Protein AF-0000000085889074 (afdb_homodimer)

Organism: NCBI:txid630221

pLDDT: mean 88.29, std 19.09, range [23.97, 98.94]

Foldseek 3Di:
DPPPPPPPPPPCVVPPVVPVPPPWQAQQCLLVDPVLLVLLCQQLVLLVVPQPCPPDDLADDDDLVRLADQCLLLLLLLLLVVCCVQQLDDDPVSCVSGVSSVVNSVSSVSRSVSCCVVNPDVVSCPDPRNVSSVVSLVVVCVVPVVSSSSRVSNCVSVSSVSNSSRRHTGD/DPPVPPPPPPPCPVPPVVPVPPPWQAQQVLLVDPVLLVLLCQQLVLLVVPQPCPPDDLADDDDLVRLADQCLLLLLLLLLVVCCVQQLDDDPVVCVSGVSSVVNSVSSVSRSVSCCVVNPDVVSCPDPRNVSSVVSLVVVCVVPVVNSSSRVSNCVSVSSVSNSSRRHTGD

Radius of gyration: 28.4 Å; Cα contacts (8 Å, |Δi|>4): 372; chains: 2; bounding box: 85×116×61 Å

InterPro domains:
  IPR009079 Four-helical cytokine-like, core [G3DSA:1.20.1250.10] (25-170)
  IPR009079 Four-helical cytokine-like, core [SSF47266] (26-168)
  IPR020453 Interleukin-22 [PF14565] (38-167)
  IPR020453 Interleukin-22 [PTHR48488] (3-169)

Solvent-accessible surface area (backbone atoms only — not comparable to full-atom values): 19326 Å² total; per-residue (Å²): 127,90,73,79,74,77,75,73,76,74,72,72,70,66,69,72,65,70,63,70,69,74,68,53,43,72,47,47,65,58,61,62,29,28,65,52,51,52,35,36,47,61,32,17,51,59,31,46,74,72,46,86,63,82,83,65,70,56,64,69,89,74,51,73,73,55,32,66,37,87,62,34,26,41,34,47,47,44,44,46,52,49,39,50,67,74,64,59,42,92,42,73,72,58,47,68,74,28,79,37,43,67,61,42,41,51,44,52,48,51,40,50,59,68,42,44,87,78,49,66,58,67,67,38,61,66,29,67,60,36,44,48,24,52,49,43,48,51,57,45,31,72,76,38,45,69,62,37,47,37,47,50,51,28,44,44,53,57,54,49,51,51,41,52,65,22,39,58,65,41,121,139,84,79,71,76,76,75,73,74,71,70,71,70,66,69,70,64,70,63,71,69,73,67,52,44,72,46,47,65,58,60,62,29,29,64,52,52,50,35,35,48,62,33,18,50,59,31,45,72,72,45,86,64,84,84,66,70,55,64,68,89,72,50,74,73,55,33,65,37,86,62,36,25,42,35,46,47,44,44,46,51,50,38,52,67,73,62,58,41,92,42,73,71,58,46,67,74,29,79,36,43,66,62,42,42,52,44,53,47,51,40,50,60,68,42,43,88,76,49,66,56,68,67,38,62,67,29,68,61,37,44,48,24,53,50,43,49,53,57,46,33,72,75,39,47,70,63,38,46,38,47,50,51,29,43,45,54,56,53,49,50,50,38,53,66,21,39,59,67,42,119

Sequence (342 aa):
MKFLTLLALMCCCFLLRGQAMHLTRPRPKPLDSSVTWNDLFMMTKHAQMEDTDHETRLLPVISEVMLKQENSCCINAMILNYYLKHILHADDHVDKKYPHIHFVRSDLQRIAHILKPHCESSDYADDMHVKEFETNYKTASEHDYEKTRNKAVGETIILFHYLFESCNARMMKFLTLLALMCCCFLLRGQAMHLTRPRPKPLDSSVTWNDLFMMTKHAQMEDTDHETRLLPVISEVMLKQENSCCINAMILNYYLKHILHADDHVDKKYPHIHFVRSDLQRIAHILKPHCESSDYADDMHVKEFETNYKTASEHDYEKTRNKAVGETIILFHYLFESCNARM

Secondary structure (DSSP, 8-state):
------------------------BPPPGGGG-HHHHHHHHHHHHHHHHH-S--S--SSPP--HHHHTSTTHHHHHHHHHHHHHHHTSS--HHHHHH-TTHHHHHHHHHHHHHHHGGGS--HHHHTSHHHHHHHHHHHHHHHH-HHHHHHHHHHTHHHHHHHHHHH---B-/------------------------BPPPGGGG-HHHHHHHHHHHHHHHHH-S--S--SSPP--HHHHTSTTHHHHHHHHHHHHHHHTSS--HHHHHH-TTHHHHHHHHHHHHHHHGGGS--HHHHTSHHHHHHHHHHHHHHHH-HHHHHHHHHHTHHHHHHHHHHH---B-

Nearest PDB structures (foldseek):
  4o6k-assembly2_B  TM=9.593E-01  e=4.664E-11  Danio rerio
  4o6k-assembly4_D  TM=9.416E-01  e=1.559E-10  Danio rerio
  1m4r-assembly1_A  TM=7.664E-01  e=2.271E-04  Homo sapiens
  6weo-assembly6_D  TM=8.016E-01  e=5.159E-04  Mus musculus
  1b5l-assembly1_A  TM=6.209E-01  e=1.863E-01  Komagataella pastoris

Structure (mmCIF, N/CA/C/O backbone):
data_AF-0000000085889074-model_v1
#
loop_
_entity.id
_entity.type
_entity.pdbx_description
1 polymer 'Interleukin 22'
#
loop_
_atom_site.group_PDB
_atom_site.id
_atom_site.type_symbol
_atom_site.label_atom_id
_atom_site.label_alt_id
_atom_site.label_comp_id
_atom_site.label_asym_id
_atom_site.label_entity_id
_atom_site.label_seq_id
_atom_site.pdbx_PDB_ins_code
_atom_site.Cartn_x
_atom_site.Cartn_y
_atom_site.Cartn_z
_atom_site.occupancy
_atom_site.B_iso_or_equiv
_atom_site.auth_seq_id
_atom_site.auth_comp_id
_atom_site.auth_asym_id
_atom_site.auth_atom_id
_atom_site.pdbx_PDB_model_num
ATOM 1 N N . MET A 1 1 ? 64.25 -46.875 -36.281 1 24.73 1 MET A N 1
ATOM 2 C CA . MET A 1 1 ? 64.188 -45.656 -35.469 1 24.73 1 MET A CA 1
ATOM 3 C C . MET A 1 1 ? 62.781 -45.031 -35.5 1 24.73 1 MET A C 1
ATOM 5 O O . MET A 1 1 ? 62.594 -43.938 -35 1 24.73 1 MET A O 1
ATOM 9 N N . LYS A 1 2 ? 61.969 -45.375 -36.594 1 35.19 2 LYS A N 1
ATOM 10 C CA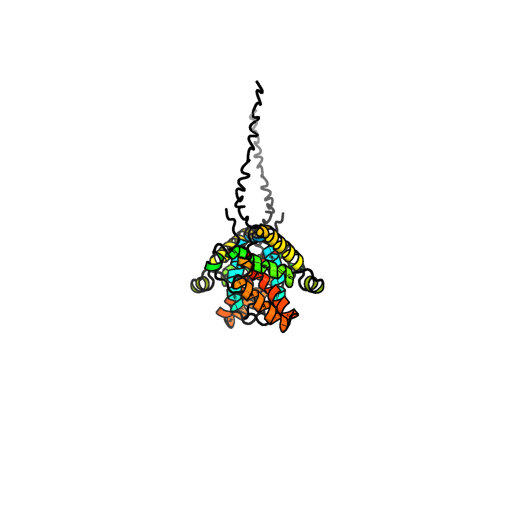 . LYS A 1 2 ? 60.75 -44.562 -36.688 1 35.19 2 LYS A CA 1
ATOM 11 C C . LYS A 1 2 ? 59.875 -44.75 -35.469 1 35.19 2 LYS A C 1
ATOM 13 O O . LYS A 1 2 ? 59.469 -45.875 -35.156 1 35.19 2 LYS A O 1
ATOM 18 N N . PHE A 1 3 ? 60.156 -43.906 -34.438 1 33.84 3 PHE A N 1
ATOM 19 C CA . PHE A 1 3 ? 59.5 -43.5 -33.188 1 33.84 3 PHE A CA 1
ATOM 20 C C . PHE A 1 3 ? 58.062 -43.094 -33.406 1 33.84 3 PHE A C 1
ATOM 22 O O . PHE A 1 3 ? 57.781 -42.031 -33.969 1 33.84 3 PHE A O 1
ATOM 29 N N . LEU A 1 4 ? 57.25 -43.906 -33.938 1 43.81 4 LEU A N 1
ATOM 30 C CA . LEU A 1 4 ? 55.812 -43.688 -34 1 43.81 4 LEU A CA 1
ATOM 31 C C . LEU A 1 4 ? 55.281 -43.219 -32.625 1 43.81 4 LEU A C 1
ATOM 33 O O . LEU A 1 4 ? 55.375 -43.938 -31.641 1 43.81 4 LEU A O 1
ATOM 37 N N . THR A 1 5 ? 55.531 -41.875 -32.344 1 43.25 5 THR A N 1
ATOM 38 C CA . THR A 1 5 ? 54.969 -41.062 -31.25 1 43.25 5 THR A CA 1
ATOM 39 C C . THR A 1 5 ? 53.469 -41.25 -31.156 1 43.25 5 THR A C 1
ATOM 41 O O . THR A 1 5 ? 52.75 -41.031 -32.125 1 43.25 5 THR A O 1
ATOM 44 N N . LEU A 1 6 ? 52.969 -42.25 -30.469 1 43.34 6 LEU A N 1
ATOM 45 C CA . LEU A 1 6 ? 51.625 -42.406 -29.922 1 43.34 6 LEU A CA 1
ATOM 46 C C . LEU A 1 6 ? 51.125 -41.094 -29.328 1 43.34 6 LEU A C 1
ATOM 48 O O . LEU A 1 6 ? 51.625 -40.625 -28.312 1 43.34 6 LEU A O 1
ATOM 52 N N . LEU A 1 7 ? 50.938 -40.031 -30.156 1 42.16 7 LEU A N 1
ATOM 53 C CA . LEU A 1 7 ? 50.219 -38.844 -29.656 1 42.16 7 LEU A CA 1
ATOM 54 C C . LEU A 1 7 ? 48.906 -39.25 -29.016 1 42.16 7 LEU A C 1
ATOM 56 O O . LEU A 1 7 ? 48 -39.75 -29.688 1 42.16 7 LEU A O 1
ATOM 60 N N . ALA A 1 8 ? 48.938 -39.812 -27.781 1 45.12 8 ALA A N 1
ATOM 61 C CA . ALA A 1 8 ? 47.75 -39.938 -26.922 1 45.12 8 ALA A CA 1
ATOM 62 C C . ALA A 1 8 ? 46.938 -38.656 -26.938 1 45.12 8 ALA A C 1
ATOM 64 O O . ALA A 1 8 ? 47.438 -37.594 -26.609 1 45.12 8 ALA A O 1
ATOM 65 N N . LEU A 1 9 ? 46 -38.531 -27.891 1 45.47 9 LEU A N 1
ATOM 66 C CA . LEU A 1 9 ? 44.906 -37.594 -27.812 1 45.47 9 LEU A CA 1
ATOM 67 C C . LEU A 1 9 ? 44.375 -37.5 -26.391 1 45.47 9 LEU A C 1
ATOM 69 O O . LEU A 1 9 ? 43.812 -38.469 -25.875 1 45.47 9 LEU A O 1
ATOM 73 N N . MET A 1 10 ? 45.125 -36.875 -25.438 1 41.44 10 MET A N 1
ATOM 74 C CA . MET A 1 10 ? 44.531 -36.438 -24.188 1 41.44 10 MET A CA 1
ATOM 75 C C . MET A 1 10 ? 43.188 -35.75 -24.438 1 41.44 10 MET A C 1
ATOM 77 O O . MET A 1 10 ? 43.125 -34.656 -24.953 1 41.44 10 MET A O 1
ATOM 81 N N . CYS A 1 11 ? 42.219 -36.5 -24.938 1 41.03 11 CYS A N 1
ATOM 82 C CA . CYS A 1 11 ? 40.844 -36 -24.812 1 41.03 11 CYS A CA 1
ATOM 83 C C . CYS A 1 11 ? 40.656 -35.312 -23.469 1 41.03 11 CYS A C 1
ATOM 85 O O . CYS A 1 11 ? 40.75 -35.938 -22.422 1 41.03 11 CYS A O 1
ATOM 87 N N . CYS A 1 12 ? 41.25 -34.156 -23.297 1 40.5 12 CYS A N 1
ATOM 88 C CA . CYS A 1 12 ? 40.781 -33.219 -22.281 1 40.5 12 CYS A CA 1
ATOM 89 C C . CYS A 1 12 ? 39.281 -33.312 -22.125 1 40.5 12 CYS A C 1
ATOM 91 O O . CYS A 1 12 ? 38.531 -32.906 -23.016 1 40.5 12 CYS A O 1
ATOM 93 N N . CYS A 1 13 ? 38.719 -34.531 -21.875 1 41.69 13 CYS A N 1
ATOM 94 C CA . CYS A 1 13 ? 37.406 -34.469 -21.219 1 41.69 13 CYS A CA 1
ATOM 95 C C . CYS A 1 13 ? 37.312 -33.25 -20.312 1 41.69 13 CYS A C 1
ATOM 97 O O . CYS A 1 13 ? 37.906 -33.219 -19.219 1 41.69 13 CYS A O 1
ATOM 99 N N . PHE A 1 14 ? 37.719 -32.094 -20.812 1 41.31 14 PHE A N 1
ATOM 100 C CA . PHE A 1 14 ? 37.125 -30.984 -20.078 1 41.31 14 PHE A CA 1
ATOM 101 C C . PHE A 1 14 ? 35.75 -31.375 -19.516 1 41.31 14 PHE A C 1
ATOM 103 O O . PHE A 1 14 ? 34.812 -31.625 -20.25 1 41.31 14 PHE A O 1
ATOM 110 N N . LEU A 1 15 ? 35.719 -32.312 -18.531 1 39.19 15 LEU A N 1
ATOM 111 C CA . LEU A 1 15 ? 34.562 -32.312 -17.641 1 39.19 15 LEU A CA 1
ATOM 112 C C . LEU A 1 15 ? 33.906 -30.938 -17.578 1 39.19 15 LEU A C 1
ATOM 114 O O . LEU A 1 15 ? 34.531 -29.969 -17.141 1 39.19 15 LEU A O 1
ATOM 118 N N . LEU A 1 16 ? 33.344 -30.469 -18.641 1 39.53 16 LEU A N 1
ATOM 119 C CA . LEU A 1 16 ? 32.281 -29.516 -18.375 1 39.53 16 LEU A CA 1
ATOM 120 C C . LEU A 1 16 ? 31.516 -29.891 -17.094 1 39.53 16 LEU A C 1
ATOM 122 O O . LEU A 1 16 ? 30.688 -30.797 -17.109 1 39.53 16 LEU A O 1
ATOM 126 N N . ARG A 1 17 ? 32.344 -30.203 -16.047 1 38.09 17 ARG A N 1
ATOM 127 C CA . ARG A 1 17 ? 31.547 -30.125 -14.828 1 38.09 17 ARG A CA 1
ATOM 128 C C . ARG A 1 17 ? 30.438 -29.094 -14.984 1 38.09 17 ARG A C 1
ATOM 130 O O . ARG A 1 17 ? 30.688 -27.922 -15.234 1 38.09 17 ARG A O 1
ATOM 137 N N . GLY A 1 18 ? 29.375 -29.391 -15.641 1 40.22 18 GLY A N 1
ATOM 138 C CA . GLY A 1 18 ? 28.141 -28.656 -15.406 1 40.22 18 GLY A CA 1
ATOM 139 C C . GLY A 1 18 ? 28.047 -28.109 -14 1 40.22 18 GLY A C 1
ATOM 140 O O . GLY A 1 18 ? 27.641 -28.812 -13.078 1 40.22 18 GLY A O 1
ATOM 141 N N . GLN A 1 19 ? 29.109 -27.594 -13.469 1 41.84 19 GLN A N 1
ATOM 142 C CA . GLN A 1 19 ? 28.781 -26.891 -12.242 1 41.84 19 GLN A CA 1
ATOM 143 C C . GLN A 1 19 ? 27.359 -26.328 -12.305 1 41.84 19 GLN A C 1
ATOM 145 O O . GLN A 1 19 ? 27.016 -25.578 -13.219 1 41.84 19 GLN A O 1
ATOM 150 N N . ALA A 1 20 ? 26.406 -27.094 -12.062 1 45.09 20 ALA A N 1
ATOM 151 C CA . ALA A 1 20 ? 25.125 -26.469 -11.789 1 45.09 20 ALA A CA 1
ATOM 152 C C . ALA A 1 20 ? 25.297 -25.047 -11.281 1 45.09 20 ALA A C 1
ATOM 154 O O . ALA A 1 20 ? 25.859 -24.828 -10.195 1 45.09 20 ALA A O 1
ATOM 155 N N . MET A 1 21 ? 25.875 -24.109 -11.93 1 44.59 21 MET A N 1
ATOM 156 C CA . MET A 1 21 ? 25.828 -22.703 -11.523 1 44.59 21 MET A CA 1
ATOM 157 C C . MET A 1 21 ? 24.656 -22.438 -10.586 1 44.59 21 MET A C 1
ATOM 159 O O . MET A 1 21 ? 23.5 -22.438 -11.016 1 44.59 21 MET A O 1
ATOM 163 N N . HIS A 1 22 ? 24.625 -23.125 -9.523 1 52.44 22 HIS A N 1
ATOM 164 C CA . HIS A 1 22 ? 23.656 -22.75 -8.508 1 52.44 22 HIS A CA 1
ATOM 165 C C . HIS A 1 22 ? 23.344 -21.266 -8.57 1 52.44 22 HIS A C 1
ATOM 167 O O . HIS A 1 22 ? 24.156 -20.422 -8.164 1 52.44 22 HIS A O 1
ATOM 173 N N . LEU A 1 23 ? 22.75 -20.719 -9.641 1 62.53 23 LEU A N 1
ATOM 174 C CA . LEU A 1 23 ? 22.5 -19.312 -9.875 1 62.53 23 LEU A CA 1
ATOM 175 C C . LEU A 1 23 ? 21.812 -18.672 -8.664 1 62.53 23 LEU A C 1
ATOM 177 O O . LEU A 1 23 ? 20.844 -19.219 -8.133 1 62.53 23 LEU A O 1
ATOM 181 N N . THR A 1 24 ? 22.5 -17.891 -7.875 1 86.12 24 THR A N 1
ATOM 182 C CA . THR A 1 24 ? 21.938 -17.031 -6.84 1 86.12 24 THR A CA 1
ATOM 183 C C . THR A 1 24 ? 20.656 -16.375 -7.328 1 86.12 24 THR A C 1
ATOM 185 O O . THR A 1 24 ? 20.578 -15.914 -8.469 1 86.12 24 THR A O 1
ATOM 188 N N . ARG A 1 25 ? 19.609 -16.672 -6.699 1 91.81 25 ARG A N 1
ATOM 189 C CA . ARG A 1 25 ? 18.375 -15.969 -7.035 1 91.81 25 ARG A CA 1
ATOM 190 C C . ARG A 1 25 ? 18.438 -14.516 -6.59 1 91.81 25 ARG A C 1
ATOM 192 O O . ARG A 1 25 ? 18.5 -14.227 -5.395 1 91.81 25 ARG A O 1
ATOM 199 N N . PRO A 1 26 ? 18.484 -13.664 -7.504 1 95.44 26 PRO A N 1
ATOM 200 C CA . PRO A 1 26 ? 18.469 -12.25 -7.117 1 95.44 26 PRO A CA 1
ATOM 201 C C . PRO A 1 26 ? 17.109 -11.781 -6.613 1 95.44 26 PRO A C 1
ATOM 203 O O . PRO A 1 26 ? 16.094 -12.391 -6.93 1 95.44 26 PRO A O 1
ATOM 206 N N . ARG A 1 27 ? 17.078 -10.758 -5.773 1 97.38 27 ARG A N 1
ATOM 207 C CA . ARG A 1 27 ? 15.836 -10.078 -5.426 1 97.38 27 ARG A CA 1
ATOM 208 C C . ARG A 1 27 ? 15.359 -9.188 -6.566 1 97.38 27 ARG A C 1
ATOM 210 O O . ARG A 1 27 ? 16.094 -8.297 -7.004 1 97.38 27 ARG A O 1
ATOM 217 N N . PRO A 1 28 ? 14.172 -9.438 -7.066 1 98.44 28 PRO A N 1
ATOM 218 C CA . PRO A 1 28 ? 13.711 -8.586 -8.164 1 98.44 28 PRO A CA 1
ATOM 219 C C . PRO A 1 28 ? 13.594 -7.113 -7.758 1 98.44 28 PRO A C 1
ATOM 221 O O . PRO A 1 28 ? 12.93 -6.793 -6.77 1 98.44 28 PRO A O 1
ATOM 224 N N . LYS A 1 29 ? 14.086 -6.199 -8.516 1 98.06 29 LYS A N 1
ATOM 225 C CA . LYS A 1 29 ? 14.25 -4.789 -8.18 1 98.06 29 LYS A CA 1
ATOM 226 C C . LYS A 1 29 ? 12.898 -4.121 -7.945 1 98.06 29 LYS A C 1
ATOM 228 O O . LYS A 1 29 ? 12.766 -3.271 -7.062 1 98.06 29 LYS A O 1
ATOM 233 N N . PRO A 1 30 ? 11.836 -4.477 -8.742 1 98.75 30 PRO A N 1
ATOM 234 C CA . PRO A 1 30 ? 10.562 -3.789 -8.523 1 98.75 30 PRO A CA 1
ATOM 235 C C . PRO A 1 30 ? 10.031 -3.986 -7.102 1 98.75 30 PRO A C 1
ATOM 237 O O . PRO A 1 30 ? 9.219 -3.184 -6.629 1 98.75 30 PRO A O 1
ATOM 240 N N . LEU A 1 31 ? 10.445 -5.023 -6.43 1 98.88 31 LEU A N 1
ATOM 241 C CA . LEU A 1 31 ? 10 -5.262 -5.062 1 98.88 31 LEU A CA 1
ATOM 242 C C . LEU A 1 31 ? 10.477 -4.148 -4.133 1 98.88 31 LEU A C 1
ATOM 244 O O . LEU A 1 31 ? 9.836 -3.867 -3.119 1 98.88 31 LEU A O 1
ATOM 248 N N . ASP A 1 32 ? 11.547 -3.543 -4.531 1 98.44 32 ASP A N 1
ATOM 249 C CA . ASP A 1 32 ? 12.133 -2.508 -3.688 1 98.44 32 ASP A CA 1
ATOM 250 C C . ASP A 1 32 ? 11.828 -1.114 -4.234 1 98.44 32 ASP A C 1
ATOM 252 O O . ASP A 1 32 ? 12.531 -0.152 -3.918 1 98.44 32 ASP A O 1
ATOM 256 N N . SER A 1 33 ? 10.812 -0.992 -5.051 1 98.62 33 SER A N 1
ATOM 257 C CA . SER A 1 33 ? 10.406 0.274 -5.656 1 98.62 33 SER A CA 1
ATOM 258 C C . SER A 1 33 ? 9.211 0.878 -4.934 1 98.62 33 SER A C 1
ATOM 260 O O . SER A 1 33 ? 8.117 0.301 -4.938 1 98.62 33 SER A O 1
ATOM 262 N N . SER A 1 34 ? 9.359 2.141 -4.387 1 98.44 34 SER A N 1
ATOM 263 C CA . SER A 1 34 ? 8.242 2.857 -3.779 1 98.44 34 SER A CA 1
ATOM 264 C C . SER A 1 34 ? 7.215 3.264 -4.828 1 98.44 34 SER A C 1
ATOM 266 O O . SER A 1 34 ? 6.02 3.326 -4.535 1 98.44 34 SER A O 1
ATOM 268 N N . VAL A 1 35 ? 7.68 3.479 -6.031 1 98.56 35 VAL A N 1
ATOM 269 C CA . VAL A 1 35 ? 6.789 3.836 -7.129 1 98.56 35 VAL A CA 1
ATOM 270 C C . VAL A 1 35 ? 5.859 2.666 -7.445 1 98.56 35 VAL A C 1
ATOM 272 O O . VAL A 1 35 ? 4.66 2.859 -7.652 1 98.56 35 VAL A O 1
ATOM 275 N N . THR A 1 36 ? 6.398 1.436 -7.438 1 98.81 36 THR A N 1
ATOM 276 C CA . THR A 1 36 ? 5.57 0.257 -7.668 1 98.81 36 THR A CA 1
ATOM 277 C C . THR A 1 36 ? 4.492 0.133 -6.598 1 98.81 36 THR A C 1
ATOM 279 O O . THR A 1 36 ? 3.33 -0.127 -6.906 1 98.81 36 THR A O 1
ATOM 282 N N . TRP A 1 37 ? 4.879 0.355 -5.367 1 98.81 37 TRP A N 1
ATOM 283 C CA . TRP A 1 37 ? 3.918 0.32 -4.27 1 98.81 37 TRP A CA 1
ATOM 284 C C . TRP A 1 37 ? 2.836 1.377 -4.457 1 98.81 37 TRP A C 1
ATOM 286 O O . TRP A 1 37 ? 1.65 1.104 -4.254 1 98.81 37 TRP A O 1
ATOM 296 N N . ASN A 1 38 ? 3.24 2.58 -4.828 1 98.44 38 ASN A N 1
ATOM 297 C CA . ASN A 1 38 ? 2.268 3.648 -5.031 1 98.44 38 ASN A CA 1
ATOM 298 C C . ASN A 1 38 ? 1.309 3.324 -6.176 1 98.44 38 ASN A C 1
ATOM 300 O O . ASN A 1 38 ? 0.105 3.562 -6.066 1 98.44 38 ASN A O 1
ATOM 304 N N . ASP A 1 39 ? 1.83 2.789 -7.258 1 98.56 39 ASP A N 1
ATOM 305 C CA . ASP A 1 39 ? 0.989 2.398 -8.383 1 98.56 39 ASP A CA 1
ATOM 306 C C . ASP A 1 39 ? 0.024 1.284 -7.988 1 98.56 39 ASP A C 1
ATOM 308 O O . ASP A 1 39 ? -1.136 1.282 -8.406 1 98.56 39 ASP A O 1
ATOM 312 N N . LEU A 1 40 ? 0.531 0.315 -7.223 1 98.75 40 LEU A N 1
ATOM 313 C CA . LEU A 1 40 ? -0.32 -0.752 -6.707 1 98.75 40 LEU A CA 1
ATOM 314 C C . LEU A 1 40 ? -1.449 -0.182 -5.855 1 98.75 40 LEU A C 1
ATOM 316 O O . LEU A 1 40 ? -2.611 -0.56 -6.023 1 98.75 40 LEU A O 1
ATOM 320 N N . PHE A 1 41 ? -1.112 0.757 -4.984 1 98.44 41 PHE A N 1
ATOM 321 C CA . PHE A 1 41 ? -2.115 1.359 -4.113 1 98.44 41 PHE A CA 1
ATOM 322 C C . PHE A 1 41 ? -3.201 2.047 -4.934 1 98.44 41 PHE A C 1
ATOM 324 O O . PHE A 1 41 ? -4.391 1.825 -4.703 1 98.44 41 PHE A O 1
ATOM 331 N N . MET A 1 42 ? -2.76 2.889 -5.934 1 97.25 42 MET A N 1
ATOM 332 C CA . MET A 1 42 ? -3.715 3.617 -6.762 1 97.25 42 MET A CA 1
ATOM 333 C C . MET A 1 42 ? -4.617 2.656 -7.527 1 97.25 42 MET A C 1
ATOM 335 O O . MET A 1 42 ? -5.828 2.873 -7.617 1 97.25 42 MET A O 1
ATOM 339 N N . MET A 1 43 ? -4.09 1.6 -7.996 1 97.94 43 MET A N 1
ATOM 340 C CA . MET A 1 43 ? -4.867 0.631 -8.766 1 97.94 43 MET A CA 1
ATOM 341 C C . MET A 1 43 ? -5.809 -0.153 -7.863 1 97.94 43 MET A C 1
ATOM 343 O O . MET A 1 43 ? -7.004 -0.26 -8.148 1 97.94 43 MET A O 1
ATOM 347 N N . THR A 1 44 ? -5.277 -0.656 -6.73 1 97.44 44 THR A N 1
ATOM 348 C CA . THR A 1 44 ? -6.047 -1.603 -5.93 1 97.44 44 THR A CA 1
ATOM 349 C C . THR A 1 44 ? -7.094 -0.875 -5.09 1 97.44 44 THR A C 1
ATOM 351 O O . THR A 1 44 ? -8.164 -1.418 -4.82 1 97.44 44 THR A O 1
ATOM 354 N N . LYS A 1 45 ? -6.773 0.336 -4.719 1 93.25 45 LYS A N 1
ATOM 355 C CA . LYS A 1 45 ? -7.77 1.105 -3.98 1 93.25 45 LYS A CA 1
ATOM 356 C C . LYS A 1 45 ? -9.062 1.239 -4.777 1 93.25 45 LYS A C 1
ATOM 358 O O . LYS A 1 45 ? -10.156 1.053 -4.234 1 93.25 45 LYS A O 1
ATOM 363 N N . HIS A 1 46 ? -8.969 1.555 -6.008 1 90.5 46 HIS A N 1
ATOM 364 C CA . HIS A 1 46 ? -10.125 1.674 -6.895 1 90.5 46 HIS A CA 1
ATOM 365 C C . HIS A 1 46 ? -10.914 0.368 -6.957 1 90.5 46 HIS A C 1
ATOM 367 O O . HIS A 1 46 ? -12.133 0.369 -6.816 1 90.5 46 HIS A O 1
ATOM 373 N N . ALA A 1 47 ? -10.227 -0.704 -7.125 1 94.62 47 ALA A N 1
ATOM 374 C CA . ALA A 1 47 ? -10.867 -2.016 -7.207 1 94.62 47 ALA A CA 1
ATOM 375 C C . ALA A 1 47 ? -11.555 -2.375 -5.895 1 94.62 47 ALA A C 1
ATOM 377 O O . ALA A 1 47 ? -12.664 -2.91 -5.891 1 94.62 47 ALA A O 1
ATOM 378 N N . GLN A 1 48 ? -10.938 -2.094 -4.773 1 92.56 48 GLN A N 1
ATOM 379 C CA . GLN A 1 48 ? -11.445 -2.461 -3.455 1 92.56 48 GLN A CA 1
ATOM 380 C C . GLN A 1 48 ? -12.672 -1.634 -3.084 1 92.56 48 GLN A C 1
ATOM 382 O O . GLN A 1 48 ? -13.539 -2.1 -2.344 1 92.56 48 GLN A O 1
ATOM 387 N N . MET A 1 49 ? -12.742 -0.445 -3.584 1 88 49 MET A N 1
ATOM 388 C CA . MET A 1 49 ? -13.906 0.393 -3.338 1 88 49 MET A CA 1
ATOM 389 C C . MET A 1 49 ? -15.156 -0.212 -3.975 1 88 49 MET A C 1
ATOM 391 O O . MET A 1 49 ? -16.266 -0.038 -3.467 1 88 49 MET A O 1
ATOM 395 N N . GLU A 1 50 ? -14.992 -0.936 -5.012 1 88.69 50 GLU A N 1
ATOM 396 C CA . GLU A 1 50 ? -16.125 -1.527 -5.73 1 88.69 50 GLU A CA 1
ATOM 397 C C . GLU A 1 50 ? -16.438 -2.918 -5.191 1 88.69 50 GLU A C 1
ATOM 399 O O . GLU A 1 50 ? -17.5 -3.471 -5.492 1 88.69 50 GLU A O 1
ATOM 404 N N . ASP A 1 51 ? -15.461 -3.467 -4.449 1 86.19 51 ASP A N 1
ATOM 405 C CA . ASP A 1 51 ? -15.656 -4.797 -3.883 1 86.19 51 ASP A CA 1
ATOM 406 C C . ASP A 1 51 ? -16.547 -4.746 -2.648 1 86.19 51 ASP A C 1
ATOM 408 O O . ASP A 1 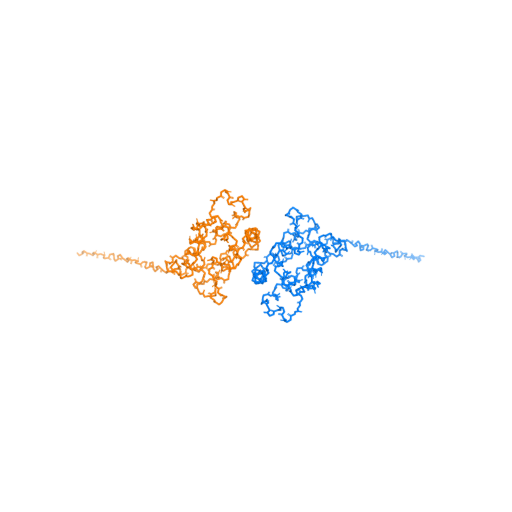51 ? -16.188 -4.137 -1.638 1 86.19 51 ASP A O 1
ATOM 412 N N . THR A 1 52 ? -17.641 -5.359 -2.611 1 77.44 52 THR A N 1
ATOM 413 C CA . THR A 1 52 ? -18.609 -5.301 -1.516 1 77.44 52 THR A CA 1
ATOM 414 C C . THR A 1 52 ? -18.375 -6.449 -0.537 1 77.44 52 THR A C 1
ATOM 416 O O . THR A 1 52 ? -18.984 -6.488 0.537 1 77.44 52 THR A O 1
ATOM 419 N N . ASP A 1 53 ? -17.609 -7.418 -0.86 1 77.56 53 ASP A N 1
ATOM 420 C CA . ASP A 1 53 ? -17.297 -8.555 0.005 1 77.56 53 ASP A CA 1
ATOM 421 C C . ASP A 1 53 ? -15.852 -8.523 0.472 1 77.56 53 ASP A C 1
ATOM 423 O O . ASP A 1 53 ? -14.984 -9.156 -0.132 1 77.56 53 ASP A O 1
ATOM 427 N N . HIS A 1 54 ? -15.484 -7.895 1.563 1 71.5 54 HIS A N 1
ATOM 428 C CA . HIS A 1 54 ? -14.117 -7.738 2.043 1 71.5 54 HIS A CA 1
ATOM 429 C C . HIS A 1 54 ? -13.703 -8.914 2.922 1 71.5 54 HIS A C 1
ATOM 431 O O . HIS A 1 54 ? -12.516 -9.07 3.232 1 71.5 54 HIS A O 1
ATOM 437 N N . GLU A 1 55 ? -14.648 -9.734 3.189 1 71.69 55 GLU A N 1
ATOM 438 C CA . GLU A 1 55 ? -14.375 -10.789 4.156 1 71.69 55 GLU A CA 1
ATOM 439 C C . GLU A 1 55 ? -13.844 -12.047 3.471 1 71.69 55 GLU A C 1
ATOM 441 O O . GLU A 1 55 ? -13.172 -12.867 4.098 1 71.69 55 GLU A O 1
ATOM 446 N N . THR A 1 56 ? -14.18 -12.094 2.289 1 83.31 56 THR A N 1
ATOM 447 C CA . THR A 1 56 ? -13.719 -13.273 1.569 1 83.31 56 THR A CA 1
ATOM 448 C C . THR A 1 56 ? -12.484 -12.945 0.728 1 83.31 56 THR A C 1
ATOM 450 O O . THR A 1 56 ? -12.414 -11.875 0.115 1 83.31 56 THR A O 1
ATOM 453 N N . ARG A 1 57 ? -11.469 -13.852 0.803 1 90.62 57 ARG A N 1
ATOM 454 C CA . ARG A 1 57 ? -10.227 -13.672 0.059 1 90.62 57 ARG A CA 1
ATOM 455 C C . ARG A 1 57 ? -10.055 -14.766 -0.991 1 90.62 57 ARG A C 1
ATOM 457 O O . ARG A 1 57 ? -10.391 -15.93 -0.748 1 90.62 57 ARG A O 1
ATOM 464 N N . LEU A 1 58 ? -9.578 -14.305 -2.191 1 97.62 58 LEU A N 1
ATOM 465 C CA . LEU A 1 58 ? -9.195 -15.266 -3.219 1 97.62 58 LEU A CA 1
ATOM 466 C C . LEU A 1 58 ? -7.816 -15.859 -2.922 1 97.62 58 LEU A C 1
ATOM 468 O O . LEU A 1 58 ? -7.598 -17.047 -3.121 1 97.62 58 LEU A O 1
ATOM 472 N N . LEU A 1 59 ? -6.898 -14.992 -2.516 1 98.06 59 LEU A N 1
ATOM 473 C CA . LEU A 1 59 ? -5.559 -15.43 -2.145 1 98.06 59 LEU A CA 1
ATOM 474 C C . LEU A 1 59 ? -5.582 -16.188 -0.821 1 98.06 59 LEU A C 1
ATOM 476 O O . LEU A 1 59 ? -6.324 -15.82 0.094 1 98.06 59 LEU A O 1
ATOM 480 N N . PRO A 1 60 ? -4.805 -17.234 -0.751 1 96.81 60 PRO A N 1
ATOM 481 C CA . PRO A 1 60 ? -4.676 -17.875 0.564 1 96.81 60 PRO A CA 1
ATOM 482 C C . PRO A 1 60 ? -4.043 -16.938 1.604 1 96.81 60 PRO A C 1
ATOM 484 O O . PRO A 1 60 ? -3.254 -16.062 1.253 1 96.81 60 PRO A O 1
ATOM 487 N N . VAL A 1 61 ? -4.469 -17.156 2.809 1 94.25 61 VAL A N 1
ATOM 488 C CA . VAL A 1 61 ? -3.826 -16.422 3.895 1 94.25 61 VAL A CA 1
ATOM 489 C C . VAL A 1 61 ? -2.504 -17.094 4.262 1 94.25 61 VAL A C 1
ATOM 491 O O . VAL A 1 61 ? -2.482 -18.25 4.672 1 94.25 61 VAL A O 1
ATOM 494 N N . ILE A 1 62 ? -1.479 -16.406 4.078 1 95.38 62 ILE A N 1
ATOM 495 C CA . ILE A 1 62 ? -0.153 -16.922 4.387 1 95.38 62 ILE A CA 1
ATOM 496 C C . ILE A 1 62 ? 0.462 -16.125 5.535 1 95.38 62 ILE A C 1
ATOM 498 O O . ILE A 1 62 ? 0.569 -14.898 5.461 1 95.38 62 ILE A O 1
ATOM 502 N N . SER A 1 63 ? 0.875 -16.812 6.566 1 94.62 63 SER A N 1
ATOM 503 C CA . SER A 1 63 ? 1.42 -16.141 7.746 1 94.62 63 SER A CA 1
ATOM 504 C C . SER A 1 63 ? 2.811 -15.586 7.469 1 94.62 63 SER A C 1
ATOM 506 O O . SER A 1 63 ? 3.475 -15.992 6.516 1 94.62 63 SER A O 1
ATOM 508 N N . GLU A 1 64 ? 3.234 -14.688 8.352 1 93.94 64 GLU A N 1
ATOM 509 C CA . GLU A 1 64 ? 4.57 -14.117 8.234 1 93.94 64 GLU A CA 1
ATOM 510 C C . GLU A 1 64 ? 5.648 -15.188 8.367 1 93.94 64 GLU A C 1
ATOM 512 O O . GLU A 1 64 ? 6.664 -15.148 7.672 1 93.94 64 GLU A O 1
ATOM 517 N N . VAL A 1 65 ? 5.422 -16.109 9.258 1 95.38 65 VAL A N 1
ATOM 518 C CA . VAL A 1 65 ? 6.363 -17.203 9.477 1 95.38 65 VAL A CA 1
ATOM 519 C C . VAL A 1 65 ? 6.488 -18.031 8.203 1 95.38 65 VAL A C 1
ATOM 521 O O . VAL A 1 65 ? 7.598 -18.359 7.77 1 95.38 65 VAL A O 1
ATOM 524 N N . MET A 1 66 ? 5.355 -18.297 7.609 1 95.44 66 MET A N 1
ATOM 525 C CA . MET A 1 66 ? 5.355 -19.109 6.391 1 95.44 66 MET A CA 1
ATOM 526 C C . MET A 1 66 ? 6.008 -18.359 5.238 1 95.44 66 MET A C 1
ATOM 528 O O . MET A 1 66 ? 6.707 -18.953 4.418 1 95.44 66 MET A O 1
ATOM 532 N N . LEU A 1 67 ? 5.82 -17.062 5.168 1 97.12 67 LEU A 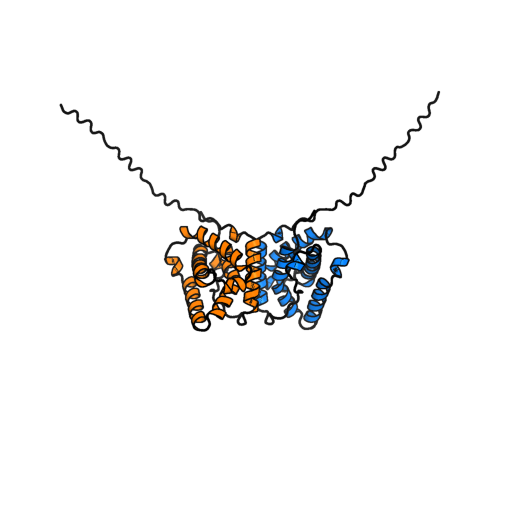N 1
ATOM 533 C CA . LEU A 1 67 ? 6.387 -16.25 4.094 1 97.12 67 LEU A CA 1
ATOM 534 C C . LEU A 1 67 ? 7.91 -16.266 4.141 1 97.12 67 LEU A C 1
ATOM 536 O O . LEU A 1 67 ? 8.57 -16.031 3.125 1 97.12 67 LEU A O 1
ATOM 540 N N . LYS A 1 68 ? 8.469 -16.594 5.27 1 94.94 68 LYS A N 1
ATOM 541 C CA . LYS A 1 68 ? 9.914 -16.578 5.438 1 94.94 68 LYS A CA 1
ATOM 542 C C . LYS A 1 68 ? 10.531 -17.922 5.082 1 94.94 68 LYS A C 1
ATOM 544 O O . LYS A 1 68 ? 11.758 -18.062 5.031 1 94.94 68 LYS A O 1
ATOM 549 N N . GLN A 1 69 ? 9.703 -18.906 4.809 1 94.31 69 GLN A N 1
ATOM 550 C CA . GLN A 1 69 ? 10.211 -20.219 4.418 1 94.31 69 GLN A CA 1
ATOM 551 C C . GLN A 1 69 ? 10.828 -20.172 3.023 1 94.31 69 GLN A C 1
ATOM 553 O O . GLN A 1 69 ? 10.43 -19.359 2.188 1 94.31 69 GLN A O 1
ATOM 558 N N . GLU A 1 70 ? 11.688 -21.047 2.697 1 88.88 70 GLU A N 1
ATOM 559 C CA . GLU A 1 70 ? 12.531 -21.031 1.505 1 88.88 70 GLU A CA 1
ATOM 560 C C . GLU A 1 70 ? 11.688 -21.156 0.236 1 88.88 70 GLU A C 1
ATOM 562 O O . GLU A 1 70 ? 11.984 -20.516 -0.774 1 88.88 70 GLU A O 1
ATOM 567 N N . ASN A 1 71 ? 10.656 -21.891 0.298 1 92.62 71 ASN A N 1
ATOM 568 C CA . ASN A 1 71 ? 9.906 -22.172 -0.923 1 92.62 71 ASN A CA 1
ATOM 569 C C . ASN A 1 71 ? 8.812 -21.141 -1.164 1 92.62 71 ASN A C 1
ATOM 571 O O . ASN A 1 71 ? 8.172 -21.141 -2.217 1 92.62 71 ASN A O 1
ATOM 575 N N . SER A 1 72 ? 8.641 -20.25 -0.253 1 96.94 72 SER A N 1
ATOM 576 C CA . SER A 1 72 ? 7.516 -19.328 -0.308 1 96.94 72 SER A CA 1
ATOM 577 C C . SER A 1 72 ? 7.625 -18.391 -1.504 1 96.94 72 SER A C 1
ATOM 579 O O . SER A 1 72 ? 6.621 -18.078 -2.146 1 96.94 72 SER A O 1
ATOM 581 N N . CYS A 1 73 ? 8.828 -17.969 -1.805 1 97.69 73 CYS A N 1
ATOM 582 C CA . CYS A 1 73 ? 9.023 -17.078 -2.947 1 97.69 73 CYS A CA 1
ATOM 583 C C . CYS A 1 73 ? 8.508 -17.719 -4.23 1 97.69 73 CYS A C 1
ATOM 585 O O . CYS A 1 73 ? 7.695 -17.125 -4.941 1 97.69 73 CYS A O 1
ATOM 587 N N . CYS A 1 74 ? 8.875 -18.938 -4.492 1 97.62 74 CYS A N 1
ATOM 588 C CA . CYS A 1 74 ? 8.508 -19.594 -5.738 1 97.62 74 CYS A CA 1
ATOM 589 C C . CYS A 1 74 ? 7.031 -19.969 -5.746 1 97.62 74 CYS A C 1
ATOM 591 O O . CYS A 1 74 ? 6.387 -19.938 -6.797 1 97.62 74 CYS A O 1
ATOM 593 N N . ILE A 1 75 ? 6.473 -20.266 -4.574 1 98.19 75 ILE A N 1
ATOM 594 C CA . ILE A 1 75 ? 5.035 -20.484 -4.469 1 98.19 75 ILE A CA 1
ATOM 595 C C . ILE A 1 75 ? 4.285 -19.219 -4.895 1 98.19 75 ILE A C 1
ATOM 597 O O . ILE A 1 75 ? 3.373 -19.281 -5.719 1 98.19 75 ILE A O 1
ATOM 601 N N . ASN A 1 76 ? 4.645 -18.094 -4.363 1 98.56 76 ASN A N 1
ATOM 602 C CA . ASN A 1 76 ? 3.996 -16.828 -4.715 1 98.56 76 ASN A CA 1
ATOM 603 C C . ASN A 1 76 ? 4.273 -16.453 -6.168 1 98.56 76 ASN A C 1
ATOM 605 O O . ASN A 1 76 ? 3.424 -15.844 -6.824 1 98.56 76 ASN A O 1
ATOM 609 N N . ALA A 1 77 ? 5.445 -16.844 -6.691 1 98.56 77 ALA A N 1
ATOM 610 C CA . ALA A 1 77 ? 5.742 -16.609 -8.102 1 98.56 77 ALA A CA 1
ATOM 611 C C . ALA A 1 77 ? 4.781 -17.391 -9 1 98.56 77 ALA A C 1
ATOM 613 O O . ALA A 1 77 ? 4.398 -16.906 -10.07 1 98.56 77 ALA A O 1
ATOM 614 N N . MET A 1 78 ? 4.422 -18.562 -8.57 1 98.5 78 MET A N 1
ATOM 615 C CA . MET A 1 78 ? 3.459 -19.344 -9.352 1 98.5 78 MET A CA 1
ATOM 616 C C . MET A 1 78 ? 2.096 -18.656 -9.367 1 98.5 78 MET A C 1
ATOM 618 O O . MET A 1 78 ? 1.427 -18.609 -10.406 1 98.5 78 MET A O 1
ATOM 622 N N . ILE A 1 79 ? 1.699 -18.156 -8.242 1 98.69 79 ILE A N 1
ATOM 623 C CA . ILE A 1 79 ? 0.444 -17.406 -8.188 1 98.69 79 ILE A CA 1
ATOM 624 C C . ILE A 1 79 ? 0.543 -16.156 -9.062 1 98.69 79 ILE A C 1
ATOM 626 O O . ILE A 1 79 ? -0.402 -15.82 -9.781 1 98.69 79 ILE A O 1
ATOM 630 N N . LEU A 1 80 ? 1.682 -15.516 -9.031 1 98.81 80 LEU A N 1
ATOM 631 C CA . LEU A 1 80 ? 1.917 -14.352 -9.875 1 98.81 80 LEU A CA 1
ATOM 632 C C . LEU A 1 80 ? 1.737 -14.703 -11.352 1 98.81 80 LEU A C 1
ATOM 634 O O . LEU A 1 80 ? 1.111 -13.953 -12.102 1 98.81 80 LEU A O 1
ATOM 638 N N . ASN A 1 81 ? 2.279 -15.805 -11.719 1 98.19 81 ASN A N 1
ATOM 639 C CA . ASN A 1 81 ? 2.121 -16.234 -13.102 1 98.19 81 ASN A CA 1
ATOM 640 C C . ASN A 1 81 ? 0.65 -16.359 -13.484 1 98.19 81 ASN A C 1
ATOM 642 O O . ASN A 1 81 ? 0.257 -15.992 -14.594 1 98.19 81 ASN A O 1
ATOM 646 N N . TYR A 1 82 ? -0.092 -16.922 -12.609 1 98.5 82 TYR A N 1
ATOM 647 C CA . TYR A 1 82 ? -1.526 -17.031 -12.852 1 98.5 82 TYR A CA 1
ATOM 648 C C . TYR A 1 82 ? -2.164 -15.664 -13.008 1 98.5 82 TYR A C 1
ATOM 650 O O . TYR A 1 82 ? -2.994 -15.453 -13.898 1 98.5 82 TYR A O 1
ATOM 658 N N . TYR A 1 83 ? -1.84 -14.734 -12.156 1 98.81 83 TYR A N 1
ATOM 659 C CA . TYR A 1 83 ? -2.34 -13.359 -12.219 1 98.81 83 TYR A CA 1
ATOM 660 C C . TYR A 1 83 ? -2.041 -12.734 -13.578 1 98.81 83 TYR A C 1
ATOM 662 O O . TYR A 1 83 ? -2.926 -12.148 -14.203 1 98.81 83 TYR A O 1
ATOM 670 N N . LEU A 1 84 ? -0.799 -12.828 -14.016 1 98.75 84 LEU A N 1
ATOM 671 C CA . LEU A 1 84 ? -0.372 -12.195 -15.258 1 98.75 84 LEU A CA 1
ATOM 672 C C . LEU A 1 84 ? -1.084 -12.812 -16.453 1 98.75 84 LEU A C 1
ATOM 674 O O . LEU A 1 84 ? -1.408 -12.117 -17.422 1 98.75 84 LEU A O 1
ATOM 678 N N . LYS A 1 85 ? -1.41 -14.047 -16.312 1 98 85 LYS A N 1
ATOM 679 C CA . LYS A 1 85 ? -2.014 -14.766 -17.422 1 98 85 LYS A CA 1
ATOM 680 C C . LYS A 1 85 ? -3.52 -14.531 -17.484 1 98 85 LYS A C 1
ATOM 682 O O . LYS A 1 85 ? -4.09 -14.367 -18.562 1 98 85 LYS A O 1
ATOM 687 N N . HIS A 1 86 ? -4.164 -14.469 -16.312 1 97.94 86 HIS A N 1
ATOM 688 C CA . HIS A 1 86 ? -5.621 -14.57 -16.328 1 97.94 86 HIS A CA 1
ATOM 689 C C . HIS A 1 86 ? -6.27 -13.312 -15.766 1 97.94 86 HIS A C 1
ATOM 691 O O . HIS A 1 86 ? -7.461 -13.07 -15.984 1 97.94 86 HIS A O 1
ATOM 697 N N . ILE A 1 87 ? -5.543 -12.516 -15.141 1 98.5 87 ILE A N 1
ATOM 698 C CA . ILE A 1 87 ? -6.18 -11.43 -14.398 1 98.5 87 ILE A CA 1
ATOM 699 C C . ILE A 1 87 ? -5.656 -10.094 -14.906 1 98.5 87 ILE A C 1
ATOM 701 O O . ILE A 1 87 ? -6.438 -9.18 -15.203 1 98.5 87 ILE A O 1
ATOM 705 N N . LEU A 1 88 ? -4.34 -9.969 -15.07 1 98.69 88 LEU A N 1
ATOM 706 C CA . LEU A 1 88 ? -3.713 -8.688 -15.359 1 98.69 88 LEU A CA 1
ATOM 707 C C . LEU A 1 88 ? -3.275 -8.609 -16.812 1 98.69 88 LEU A C 1
ATOM 709 O O . LEU A 1 88 ? -2.523 -7.707 -17.203 1 98.69 88 LEU A O 1
ATOM 713 N N . HIS A 1 89 ? -3.664 -9.555 -17.609 1 97.56 89 HIS A N 1
ATOM 714 C CA . HIS A 1 89 ? -3.309 -9.516 -19.016 1 97.56 89 HIS A CA 1
ATOM 715 C C . HIS A 1 89 ? -3.871 -8.266 -19.688 1 97.56 89 HIS A C 1
ATOM 717 O O . HIS A 1 89 ? -4.824 -7.66 -19.188 1 97.56 89 HIS A O 1
ATOM 723 N N . ALA A 1 90 ? -3.311 -7.91 -20.75 1 96.38 90 ALA A N 1
ATOM 724 C CA . ALA A 1 90 ? -3.73 -6.719 -21.484 1 96.38 90 ALA A CA 1
ATOM 725 C C . ALA A 1 90 ? -5.164 -6.859 -21.984 1 96.38 90 ALA A C 1
ATOM 727 O O . ALA A 1 90 ? -5.523 -7.879 -22.578 1 96.38 90 ALA A O 1
ATOM 728 N N . ASP A 1 91 ? -5.922 -5.938 -21.656 1 95.94 91 ASP A N 1
ATOM 729 C CA . ASP A 1 91 ? -7.344 -5.848 -21.984 1 95.94 91 ASP A CA 1
ATOM 730 C C . ASP A 1 91 ? -7.816 -4.398 -21.984 1 95.94 91 ASP A C 1
ATOM 732 O O . ASP A 1 91 ? -7.828 -3.74 -20.953 1 95.94 91 ASP A O 1
ATOM 736 N N . ASP A 1 92 ? -8.297 -3.961 -23.078 1 95.62 92 ASP A N 1
ATOM 737 C CA . ASP A 1 92 ? -8.633 -2.551 -23.25 1 95.62 92 ASP A CA 1
ATOM 738 C C . ASP A 1 92 ? -9.656 -2.1 -22.219 1 95.62 92 ASP A C 1
ATOM 740 O O . ASP A 1 92 ? -9.531 -1.014 -21.641 1 95.62 92 ASP A O 1
ATOM 744 N N . HIS A 1 93 ? -10.602 -2.912 -22.016 1 95.31 93 HIS A N 1
ATOM 745 C CA . HIS A 1 93 ? -11.664 -2.564 -21.078 1 95.31 93 HIS A CA 1
ATOM 746 C C . HIS A 1 93 ? -11.133 -2.455 -19.656 1 95.31 93 HIS A C 1
ATOM 748 O O . HIS A 1 93 ? -11.445 -1.494 -18.938 1 95.31 93 HIS A O 1
ATOM 754 N N . VAL A 1 94 ? -10.328 -3.385 -19.266 1 95.81 94 VAL A N 1
ATOM 755 C CA . VAL A 1 94 ? -9.773 -3.414 -17.906 1 95.81 94 VAL A CA 1
ATOM 756 C C . VAL A 1 94 ? -8.734 -2.309 -17.75 1 95.81 94 VAL A C 1
ATOM 758 O O . VAL A 1 94 ? -8.688 -1.637 -16.719 1 95.81 94 VAL A O 1
ATOM 761 N N . ASP A 1 95 ? -7.977 -2.082 -18.766 1 96.75 95 ASP A N 1
ATOM 762 C CA . ASP A 1 95 ? -6.93 -1.067 -18.719 1 96.75 95 ASP A CA 1
ATOM 763 C C . ASP A 1 95 ? -7.523 0.331 -18.562 1 96.75 95 ASP A C 1
ATOM 765 O O . ASP A 1 95 ? -6.926 1.205 -17.938 1 96.75 95 ASP A O 1
ATOM 769 N N . LYS A 1 96 ? -8.703 0.574 -19.141 1 96.25 96 LYS A N 1
ATOM 770 C CA . LYS A 1 96 ? -9.398 1.85 -18.984 1 96.25 96 LYS A CA 1
ATOM 771 C C . LYS A 1 96 ? -9.945 2.008 -17.578 1 96.25 96 LYS A C 1
ATOM 773 O O . LYS A 1 96 ? -9.93 3.107 -17.016 1 96.25 96 LYS A O 1
ATOM 778 N N . LYS A 1 97 ? -10.367 0.894 -17.016 1 96.44 97 LYS A N 1
ATOM 779 C CA . LYS A 1 97 ? -10.961 0.9 -15.688 1 96.44 97 LYS A CA 1
ATOM 780 C C . LYS A 1 97 ? -9.914 1.188 -14.617 1 96.44 97 LYS A C 1
ATOM 782 O O . LYS A 1 97 ? -10.203 1.866 -13.625 1 96.44 97 LYS A O 1
ATOM 787 N N . TYR A 1 98 ? -8.727 0.686 -14.82 1 97.19 98 TYR A N 1
ATOM 788 C CA . TYR A 1 98 ? -7.629 0.854 -13.875 1 97.19 98 TYR A CA 1
ATOM 789 C C . TYR A 1 98 ? -6.457 1.576 -14.531 1 97.19 98 TYR A C 1
ATOM 791 O O . TYR A 1 98 ? -5.516 0.939 -15.016 1 97.19 98 TYR A O 1
ATOM 799 N N . PRO A 1 99 ? -6.367 2.844 -14.352 1 94.44 99 PRO A N 1
ATOM 800 C CA . PRO A 1 99 ? -5.387 3.629 -15.109 1 94.44 99 PRO A CA 1
ATOM 801 C C . PRO A 1 99 ? -3.945 3.238 -14.781 1 94.44 99 PRO A C 1
ATOM 803 O O . PRO A 1 99 ? -3.047 3.439 -15.609 1 94.44 99 PRO A O 1
ATOM 806 N N . HIS A 1 100 ? -3.664 2.709 -13.648 1 96.38 100 HIS A N 1
ATOM 807 C CA . HIS A 1 100 ? -2.293 2.402 -13.258 1 96.38 100 HIS A CA 1
ATOM 808 C C . HIS A 1 100 ? -1.948 0.946 -13.555 1 96.38 100 HIS A C 1
ATOM 810 O O . HIS A 1 100 ? -0.839 0.495 -13.258 1 96.38 100 HIS A O 1
ATOM 816 N N . ILE A 1 101 ? -2.781 0.16 -14.195 1 98.25 101 ILE A N 1
ATOM 817 C CA . ILE A 1 101 ? -2.611 -1.284 -14.305 1 98.25 101 ILE A CA 1
ATOM 818 C C . ILE A 1 101 ? -1.438 -1.596 -15.234 1 98.25 101 ILE A C 1
ATOM 820 O O . ILE A 1 101 ? -0.737 -2.592 -15.047 1 98.25 101 ILE A O 1
ATOM 824 N N . HIS A 1 102 ? -1.175 -0.76 -16.234 1 97.38 102 HIS A N 1
ATOM 825 C CA . HIS A 1 102 ? -0.081 -1.019 -17.156 1 97.38 102 HIS A CA 1
ATOM 826 C C . HIS A 1 102 ? 1.269 -0.962 -16.453 1 97.38 102 HIS A C 1
ATOM 828 O O . HIS A 1 102 ? 2.154 -1.773 -16.734 1 97.38 102 HIS A O 1
ATOM 834 N N . PHE A 1 103 ? 1.385 0.041 -15.492 1 98 103 PHE A N 1
ATOM 835 C CA . PHE A 1 103 ? 2.625 0.16 -14.734 1 98 103 PHE A CA 1
ATOM 836 C C . PHE A 1 103 ? 2.818 -1.043 -13.82 1 98 103 PHE A C 1
ATOM 838 O O . PHE A 1 103 ? 3.902 -1.626 -13.773 1 98 103 PHE A O 1
ATOM 845 N N . VAL A 1 104 ? 1.771 -1.412 -13.172 1 98.75 104 VAL A N 1
ATOM 846 C CA . VAL A 1 104 ? 1.813 -2.537 -12.25 1 98.75 104 VAL A CA 1
ATOM 847 C C . VAL A 1 104 ? 2.104 -3.828 -13.016 1 98.75 104 VAL A C 1
ATOM 849 O O . VAL A 1 104 ? 2.973 -4.609 -12.617 1 98.75 104 VAL A O 1
ATOM 852 N N . ARG A 1 105 ? 1.426 -4.023 -14.094 1 98.75 105 ARG A N 1
ATOM 853 C CA . ARG A 1 105 ? 1.625 -5.199 -14.938 1 98.75 105 ARG A CA 1
ATOM 854 C C . ARG A 1 105 ? 3.076 -5.309 -15.391 1 98.75 105 ARG A C 1
ATOM 856 O O . ARG A 1 105 ? 3.678 -6.383 -15.312 1 98.75 105 ARG A O 1
ATOM 863 N N . SER A 1 106 ? 3.629 -4.238 -15.852 1 98.69 106 SER A N 1
ATOM 864 C CA . SER A 1 106 ? 5.008 -4.223 -16.328 1 98.69 106 SER A CA 1
ATOM 865 C C . SER A 1 106 ? 5.98 -4.594 -15.211 1 98.69 106 SER A C 1
ATOM 867 O O . SER A 1 106 ? 6.895 -5.398 -15.422 1 98.69 106 SER A O 1
ATOM 869 N N . ASP A 1 107 ? 5.785 -4.047 -14.047 1 98.88 107 ASP A N 1
ATOM 870 C CA . ASP A 1 107 ? 6.66 -4.344 -12.922 1 98.88 107 ASP A CA 1
ATOM 871 C C . ASP A 1 107 ? 6.523 -5.801 -12.484 1 98.88 107 ASP A C 1
ATOM 873 O O . ASP A 1 107 ? 7.52 -6.465 -12.195 1 98.88 107 ASP A O 1
ATOM 877 N N . LEU A 1 108 ? 5.316 -6.281 -12.445 1 98.94 108 LEU A N 1
ATOM 878 C CA . LEU A 1 108 ? 5.09 -7.664 -12.039 1 98.94 108 LEU A CA 1
ATOM 879 C C . LEU A 1 108 ? 5.648 -8.633 -13.078 1 98.94 108 LEU A C 1
ATOM 881 O O . LEU A 1 108 ? 6.141 -9.711 -12.727 1 98.94 108 LEU A O 1
ATOM 885 N N . GLN A 1 109 ? 5.578 -8.219 -14.328 1 98.88 109 GLN A N 1
ATOM 886 C CA . GLN A 1 109 ? 6.188 -9.023 -15.383 1 98.88 109 GLN A CA 1
ATOM 887 C C . GLN A 1 109 ? 7.699 -9.109 -15.203 1 98.88 109 GLN A C 1
ATOM 889 O O . GLN A 1 109 ? 8.297 -10.172 -15.414 1 98.88 109 GLN A O 1
ATOM 894 N N . ARG A 1 110 ? 8.305 -8.055 -14.859 1 98.81 110 ARG A N 1
ATOM 895 C CA . ARG A 1 110 ? 9.742 -8.055 -14.617 1 98.81 110 ARG A CA 1
ATOM 896 C C . ARG A 1 110 ? 10.102 -8.977 -13.453 1 98.81 110 ARG A C 1
ATOM 898 O O . ARG A 1 110 ? 11.086 -9.711 -13.523 1 98.81 110 ARG A O 1
ATOM 905 N N . ILE A 1 111 ? 9.305 -8.961 -12.43 1 98.88 111 ILE A N 1
ATOM 906 C CA . ILE A 1 111 ? 9.531 -9.836 -11.289 1 98.88 111 ILE A CA 1
ATOM 907 C C . ILE A 1 111 ? 9.438 -11.297 -11.734 1 98.88 111 ILE A C 1
ATOM 909 O O . ILE A 1 111 ? 10.328 -12.094 -11.43 1 98.88 111 ILE A O 1
ATOM 913 N N . ALA A 1 112 ? 8.383 -11.602 -12.445 1 98.56 112 ALA A N 1
ATOM 914 C CA . ALA A 1 112 ? 8.188 -12.961 -12.93 1 98.56 112 ALA A CA 1
ATOM 915 C C . ALA A 1 112 ? 9.367 -13.406 -13.789 1 98.56 112 ALA A C 1
ATOM 917 O O . ALA A 1 112 ? 9.836 -14.547 -13.672 1 98.56 112 ALA A O 1
ATOM 918 N N . HIS A 1 113 ? 9.812 -12.555 -14.625 1 98.06 113 HIS A N 1
ATOM 919 C CA . HIS A 1 113 ? 10.922 -12.867 -15.523 1 98.06 113 HIS A CA 1
ATOM 920 C C . HIS A 1 113 ? 12.195 -13.18 -14.734 1 98.06 113 HIS A C 1
ATOM 922 O O . HIS A 1 113 ? 12.906 -14.133 -15.055 1 98.06 113 HIS A O 1
ATOM 928 N N . ILE A 1 114 ? 12.477 -12.398 -13.766 1 97.56 114 ILE A N 1
ATOM 929 C CA . ILE A 1 114 ? 13.68 -12.562 -12.953 1 97.56 114 ILE A CA 1
ATOM 930 C C . ILE A 1 114 ? 13.617 -13.875 -12.188 1 97.56 114 ILE A C 1
ATOM 932 O O . ILE A 1 114 ? 14.633 -14.555 -12.023 1 97.56 114 ILE A O 1
ATOM 936 N N . LEU A 1 115 ? 12.414 -14.305 -11.766 1 97 115 LEU A N 1
ATOM 937 C CA . LEU A 1 115 ? 12.273 -15.469 -10.898 1 97 115 LEU A CA 1
ATOM 938 C C . LEU A 1 115 ? 12.125 -16.75 -11.719 1 97 115 LEU A C 1
ATOM 940 O O . LEU A 1 115 ? 12.344 -17.844 -11.203 1 97 115 LEU A O 1
ATOM 944 N N . LYS A 1 116 ? 11.812 -16.641 -12.93 1 96.44 116 LYS A N 1
ATOM 945 C CA . LYS A 1 116 ? 11.438 -17.766 -13.781 1 96.44 116 LYS A CA 1
ATOM 946 C C . LYS A 1 116 ? 12.508 -18.844 -13.766 1 96.44 116 LYS A C 1
ATOM 948 O O . LYS A 1 116 ? 12.219 -20.016 -13.492 1 96.44 116 LYS A O 1
ATOM 953 N N . PRO A 1 117 ? 13.797 -18.547 -13.93 1 94.44 117 PRO A N 1
ATOM 954 C CA . PRO A 1 117 ? 14.812 -19.594 -13.969 1 94.44 117 PRO A CA 1
ATOM 955 C C . PRO A 1 117 ? 15.023 -20.266 -12.617 1 94.44 117 PRO A C 1
ATOM 957 O O . PRO A 1 117 ? 15.57 -21.375 -12.555 1 94.44 117 PRO A O 1
ATOM 960 N N . HIS A 1 118 ? 14.555 -19.703 -11.617 1 93 118 HIS A N 1
ATOM 961 C CA . HIS A 1 118 ? 14.82 -20.203 -10.273 1 93 118 HIS A CA 1
ATOM 962 C C . HIS A 1 118 ? 13.609 -20.953 -9.727 1 93 118 HIS A C 1
ATOM 964 O O . HIS A 1 118 ? 13.711 -21.641 -8.703 1 93 118 HIS A O 1
ATOM 970 N N . CYS A 1 119 ? 12.453 -20.719 -10.336 1 94 119 CYS A N 1
ATOM 971 C CA . CYS A 1 119 ? 11.195 -21.266 -9.836 1 94 119 CYS A CA 1
ATOM 972 C C . CYS A 1 119 ? 10.523 -22.141 -10.875 1 94 119 CYS A C 1
ATOM 974 O O . CYS A 1 119 ? 9.305 -22.109 -11.047 1 94 119 CYS A O 1
ATOM 976 N N . GLU A 1 120 ? 11.211 -23 -11.562 1 86.69 120 GLU A N 1
ATOM 977 C CA . GLU A 1 120 ? 10.695 -23.75 -12.703 1 86.69 120 GLU A CA 1
ATOM 978 C C . GLU A 1 120 ? 10.211 -25.125 -12.273 1 86.69 120 GLU A C 1
ATOM 980 O O . GLU A 1 120 ? 9.547 -25.828 -13.039 1 86.69 120 GLU A O 1
ATOM 985 N N . SER A 1 121 ? 10.43 -25.547 -11.102 1 85.12 121 SER A N 1
ATOM 986 C CA . SER A 1 121 ? 10.008 -26.891 -10.703 1 85.12 121 SER A CA 1
ATOM 987 C C . SER A 1 121 ? 8.484 -27.016 -10.688 1 85.12 121 SER A C 1
ATOM 989 O O . SER A 1 121 ? 7.789 -26.109 -10.211 1 85.12 121 SER A O 1
ATOM 991 N N . SER A 1 122 ? 7.965 -28.078 -11.258 1 84 122 SER A N 1
ATOM 992 C CA . SER A 1 122 ? 6.531 -28.359 -11.258 1 84 122 SER A CA 1
ATOM 993 C C . SER A 1 122 ? 5.988 -28.5 -9.844 1 84 122 SER A C 1
ATOM 995 O O . SER A 1 122 ? 4.793 -28.312 -9.609 1 84 122 SER A O 1
ATOM 997 N N . ASP A 1 123 ? 6.812 -28.766 -8.922 1 89.38 123 ASP A N 1
ATOM 998 C CA . ASP A 1 123 ? 6.41 -28.922 -7.527 1 89.38 123 ASP A CA 1
ATOM 999 C C . ASP A 1 123 ? 5.785 -27.641 -6.977 1 89.38 123 ASP A C 1
ATOM 1001 O O . ASP A 1 123 ? 4.852 -27.703 -6.172 1 89.38 123 ASP A O 1
ATOM 1005 N N . TYR A 1 124 ? 6.195 -26.547 -7.473 1 94 124 TYR A N 1
ATOM 1006 C CA . TYR A 1 124 ? 5.656 -25.297 -6.977 1 94 124 TYR A CA 1
ATOM 1007 C C . TYR A 1 124 ? 4.254 -25.047 -7.516 1 94 124 TYR A C 1
ATOM 1009 O O . TYR A 1 124 ? 3.375 -24.578 -6.789 1 94 124 TYR A O 1
ATOM 1017 N N . ALA A 1 125 ? 4.004 -25.406 -8.742 1 93.69 125 ALA A N 1
ATOM 1018 C CA . ALA A 1 125 ? 2.689 -25.219 -9.352 1 93.69 125 ALA A CA 1
ATOM 1019 C C . ALA A 1 125 ? 1.643 -26.109 -8.68 1 93.69 125 ALA A C 1
ATOM 1021 O O . ALA A 1 125 ? 0.458 -25.766 -8.648 1 93.69 125 ALA A O 1
ATOM 1022 N N . ASP A 1 126 ? 2.092 -27.172 -8.094 1 95.06 126 ASP A N 1
ATOM 1023 C CA . ASP A 1 126 ? 1.183 -28.125 -7.465 1 95.06 126 ASP A CA 1
ATOM 1024 C C . ASP A 1 126 ? 1.073 -27.875 -5.965 1 95.06 126 ASP A C 1
ATOM 1026 O O . ASP A 1 126 ? 0.367 -28.594 -5.254 1 95.06 126 ASP A O 1
ATOM 1030 N N . ASP A 1 127 ? 1.808 -26.875 -5.512 1 96.44 127 ASP A N 1
ATOM 1031 C CA . ASP A 1 127 ? 1.735 -26.547 -4.09 1 96.44 127 ASP A CA 1
ATOM 1032 C C . ASP A 1 127 ? 0.302 -26.219 -3.674 1 96.44 127 ASP A C 1
ATOM 1034 O O . ASP A 1 127 ? -0.459 -25.641 -4.449 1 96.44 127 ASP A O 1
ATOM 1038 N N . MET A 1 128 ? -0.052 -26.547 -2.457 1 96.69 128 MET A N 1
ATOM 1039 C CA . MET A 1 128 ? -1.424 -26.438 -1.968 1 96.69 128 MET A CA 1
ATOM 1040 C C . MET A 1 128 ? -1.907 -25 -2.018 1 96.69 128 MET A C 1
ATOM 1042 O O . MET A 1 128 ? -3.082 -24.734 -2.285 1 96.69 128 MET A O 1
ATOM 1046 N N . HIS A 1 129 ? -1.084 -24.047 -1.78 1 97.31 129 HIS A N 1
ATOM 1047 C CA . HIS A 1 129 ? -1.477 -22.641 -1.799 1 97.31 129 HIS A CA 1
ATOM 1048 C C . HIS A 1 129 ? -1.79 -22.172 -3.217 1 97.31 129 HIS A C 1
ATOM 1050 O O . HIS A 1 129 ? -2.729 -21.406 -3.43 1 97.31 129 HIS A O 1
ATOM 1056 N N . VAL A 1 130 ? -1.006 -22.594 -4.133 1 98.06 130 VAL A N 1
ATOM 1057 C CA . VAL A 1 130 ? -1.248 -22.266 -5.531 1 98.06 130 VAL A CA 1
ATOM 1058 C C . VAL A 1 130 ? -2.578 -22.859 -5.984 1 98.06 130 VAL A C 1
ATOM 1060 O O . VAL A 1 130 ? -3.418 -22.172 -6.555 1 98.06 130 VAL A O 1
ATOM 1063 N N . LYS A 1 131 ? -2.764 -24.109 -5.656 1 98 131 LYS A N 1
ATOM 1064 C CA . LYS A 1 131 ? -3.988 -24.797 -6.051 1 98 131 LYS A CA 1
ATOM 1065 C C . LYS A 1 131 ? -5.207 -24.188 -5.371 1 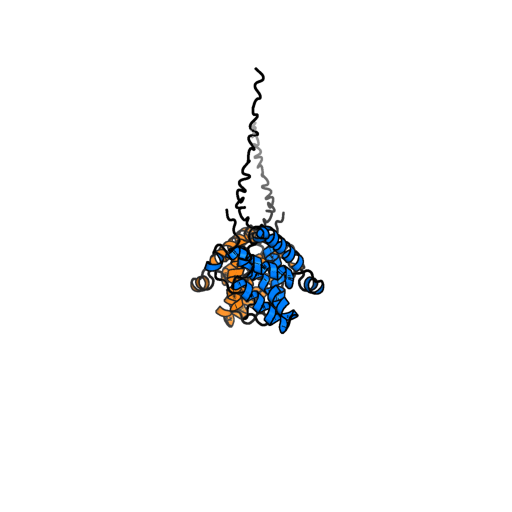98 131 LYS A C 1
ATOM 1067 O O . LYS A 1 131 ? -6.273 -24.078 -5.98 1 98 131 LYS A O 1
ATOM 1072 N N . GLU A 1 132 ? -5.043 -23.875 -4.113 1 98 132 GLU A N 1
ATOM 1073 C CA . GLU A 1 132 ? -6.133 -23.203 -3.402 1 98 132 GLU A CA 1
ATOM 1074 C C . GLU A 1 132 ? -6.547 -21.922 -4.109 1 98 132 GLU A C 1
ATOM 1076 O O . GLU A 1 132 ? -7.738 -21.672 -4.32 1 98 132 GLU A O 1
ATOM 1081 N N . PHE A 1 133 ? -5.621 -21.125 -4.473 1 98.5 133 PHE A N 1
ATOM 1082 C CA . PHE A 1 133 ? -5.934 -19.875 -5.168 1 98.5 133 PHE A CA 1
ATOM 1083 C C . PHE A 1 133 ? -6.633 -20.156 -6.492 1 98.5 133 PHE A C 1
ATOM 1085 O O . PHE A 1 133 ? -7.672 -19.562 -6.789 1 98.5 133 PHE A O 1
ATOM 1092 N N . GLU A 1 134 ? -6.027 -21.031 -7.285 1 98.44 134 GLU A N 1
ATOM 1093 C CA . GLU A 1 134 ? -6.598 -21.344 -8.594 1 98.44 134 GLU A CA 1
ATOM 1094 C C . GLU A 1 134 ? -8.039 -21.828 -8.461 1 98.44 134 GLU A C 1
ATOM 1096 O O . GLU A 1 134 ? -8.914 -21.391 -9.219 1 98.44 134 GLU A O 1
ATOM 1101 N N . THR A 1 135 ? -8.297 -22.656 -7.508 1 98 135 THR A N 1
ATOM 1102 C CA . THR A 1 135 ? -9.633 -23.188 -7.293 1 98 135 THR A CA 1
ATOM 1103 C C . THR A 1 135 ? -10.594 -22.078 -6.875 1 98 135 THR A C 1
ATOM 1105 O O . THR A 1 135 ? -11.703 -21.984 -7.402 1 98 135 THR A O 1
ATOM 1108 N N . ASN A 1 136 ? -10.18 -21.266 -5.93 1 97.75 136 ASN A N 1
ATOM 1109 C CA . ASN A 1 136 ? -11 -20.141 -5.496 1 97.75 136 ASN A CA 1
ATOM 1110 C C . ASN A 1 136 ? -11.367 -19.234 -6.664 1 97.75 136 ASN A C 1
ATOM 1112 O O . ASN A 1 136 ? -12.539 -18.875 -6.836 1 97.75 136 ASN A O 1
ATOM 1116 N N . TYR A 1 137 ? -10.383 -18.844 -7.496 1 98.25 137 TYR A N 1
ATOM 1117 C CA . TYR A 1 137 ? -10.617 -17.922 -8.602 1 98.25 137 TYR A CA 1
ATOM 1118 C C . TYR A 1 137 ? -11.531 -18.547 -9.648 1 98.25 137 TYR A C 1
ATOM 1120 O O . TYR A 1 137 ? -12.461 -17.891 -10.125 1 98.25 137 TYR A O 1
ATOM 1128 N N . LYS A 1 138 ? -11.266 -19.781 -9.961 1 98.06 138 LYS A N 1
ATOM 1129 C CA . LYS A 1 138 ? -12.07 -20.469 -10.969 1 98.06 138 LYS A CA 1
ATOM 1130 C C . LYS A 1 138 ? -13.516 -20.625 -10.508 1 98.06 138 LYS A C 1
ATOM 1132 O O . LYS A 1 138 ? -14.445 -20.328 -11.266 1 98.06 138 LYS A O 1
ATOM 1137 N N . THR A 1 139 ? -13.688 -21.016 -9.305 1 97.44 139 THR A N 1
ATOM 1138 C CA . THR A 1 139 ? -15.031 -21.203 -8.766 1 97.44 139 THR A CA 1
ATOM 1139 C C . THR A 1 139 ? -15.797 -19.891 -8.719 1 97.44 139 THR A C 1
ATOM 1141 O O . THR A 1 139 ? -16.953 -19.812 -9.156 1 97.44 139 THR A O 1
ATOM 1144 N N . ALA A 1 140 ? -15.141 -18.906 -8.219 1 96.62 140 ALA A N 1
ATOM 1145 C CA . ALA A 1 140 ? -15.797 -17.609 -8.148 1 96.62 140 ALA A CA 1
ATOM 1146 C C . ALA A 1 140 ? -16.078 -17.062 -9.547 1 96.62 140 ALA A C 1
ATOM 1148 O O . ALA A 1 140 ? -17.109 -16.422 -9.773 1 96.62 140 ALA A O 1
ATOM 1149 N N . SER A 1 141 ? -15.164 -17.297 -10.516 1 97.38 141 SER A N 1
ATOM 1150 C CA . SER A 1 141 ? -15.289 -16.766 -11.867 1 97.38 141 SER A CA 1
ATOM 1151 C C . SER A 1 141 ? -16.453 -17.422 -12.609 1 97.38 141 SER A C 1
ATOM 1153 O O . SER A 1 141 ? -17.047 -16.812 -13.508 1 97.38 141 SER A O 1
ATOM 1155 N N . GLU A 1 142 ? -16.75 -18.641 -12.25 1 97.12 142 GLU A N 1
ATOM 1156 C CA . GLU A 1 142 ? -17.875 -19.344 -12.859 1 97.12 142 GLU A CA 1
ATOM 1157 C C . GLU A 1 142 ? -19.203 -18.672 -12.523 1 97.12 142 GLU A C 1
ATOM 1159 O O . GLU A 1 142 ? -20.141 -18.703 -13.32 1 97.12 142 GLU A O 1
ATOM 1164 N N . HIS A 1 143 ? -19.219 -18.078 -11.414 1 94.88 143 HIS A N 1
ATOM 1165 C CA . HIS A 1 143 ? -20.438 -17.406 -10.984 1 94.88 143 HIS A CA 1
ATOM 1166 C C . HIS A 1 143 ? -20.531 -16 -11.539 1 94.88 143 HIS A C 1
ATOM 1168 O O . HIS A 1 143 ? -21.578 -15.586 -12.047 1 94.88 143 HIS A O 1
ATOM 1174 N N . ASP A 1 144 ? -19.469 -15.234 -11.422 1 95.69 144 ASP A N 1
ATOM 1175 C CA . ASP A 1 144 ? -19.391 -13.859 -11.883 1 95.69 144 ASP A CA 1
ATOM 1176 C C . ASP A 1 144 ? -17.953 -13.477 -12.242 1 95.69 144 ASP A C 1
ATOM 1178 O O . ASP A 1 144 ? -17.188 -13.031 -11.383 1 95.69 144 ASP A O 1
ATOM 1182 N N . TYR A 1 145 ? -17.625 -13.531 -13.453 1 96.56 145 TYR A N 1
ATOM 1183 C CA . TYR A 1 145 ? -16.266 -13.344 -13.938 1 96.56 145 TYR A CA 1
ATOM 1184 C C . TYR A 1 145 ? -15.781 -11.922 -13.672 1 96.56 145 TYR A C 1
ATOM 1186 O O . TYR A 1 145 ? -14.688 -11.719 -13.133 1 96.56 145 TYR A O 1
ATOM 1194 N N . GLU A 1 146 ? -16.609 -10.914 -14.039 1 94.94 146 GLU A N 1
ATOM 1195 C CA . GLU A 1 146 ? -16.203 -9.523 -13.906 1 94.94 146 GLU A CA 1
ATOM 1196 C C . GLU A 1 146 ? -15.984 -9.141 -12.445 1 94.94 146 GLU A C 1
ATOM 1198 O O . GLU A 1 146 ? -15.008 -8.477 -12.117 1 94.94 146 GLU A O 1
ATOM 1203 N N . LYS A 1 147 ? -16.875 -9.531 -11.625 1 95.25 147 LYS A N 1
ATOM 1204 C CA . LYS A 1 147 ? -16.75 -9.281 -10.195 1 95.25 147 LYS A CA 1
ATOM 1205 C C . LYS A 1 147 ? -15.508 -9.961 -9.617 1 95.25 147 LYS A C 1
ATOM 1207 O O . LYS A 1 147 ? -14.797 -9.383 -8.805 1 95.25 147 LYS A O 1
ATOM 1212 N N . THR A 1 148 ? -15.32 -11.203 -10.062 1 97.12 148 THR A N 1
ATOM 1213 C CA . THR A 1 148 ? -14.172 -11.969 -9.578 1 97.12 148 THR A CA 1
ATOM 1214 C C . THR A 1 148 ? -12.867 -11.328 -10.023 1 97.12 148 THR A C 1
ATOM 1216 O O . THR A 1 148 ? -11.914 -11.227 -9.242 1 97.12 148 THR A O 1
ATOM 1219 N N . ARG A 1 149 ? -12.789 -10.961 -11.234 1 97.56 149 ARG A N 1
ATOM 1220 C CA . ARG A 1 149 ? -11.578 -10.32 -11.734 1 97.56 149 ARG A CA 1
ATOM 1221 C C . ARG A 1 149 ? -11.312 -9.008 -11 1 97.56 149 ARG A C 1
ATOM 1223 O O . ARG A 1 149 ? -10.172 -8.703 -10.656 1 97.56 149 ARG A O 1
ATOM 1230 N N . ASN A 1 150 ? -12.359 -8.211 -10.727 1 97 150 ASN A N 1
ATOM 1231 C CA . ASN A 1 150 ? -12.203 -6.996 -9.938 1 97 150 ASN A CA 1
ATOM 1232 C C . ASN A 1 150 ? -11.656 -7.301 -8.547 1 97 150 ASN A C 1
ATOM 1234 O O . ASN A 1 150 ? -10.758 -6.605 -8.062 1 97 150 ASN A O 1
ATOM 1238 N N . LYS A 1 151 ? -12.234 -8.289 -7.965 1 97 151 LYS A N 1
ATOM 1239 C CA . LYS A 1 151 ? -11.758 -8.68 -6.641 1 97 151 LYS A CA 1
ATOM 1240 C C . LYS A 1 151 ? -10.289 -9.07 -6.68 1 97 151 LYS A C 1
ATOM 1242 O O . LYS A 1 151 ? -9.508 -8.672 -5.805 1 97 151 LYS A O 1
ATOM 1247 N N . ALA A 1 152 ? -9.898 -9.859 -7.672 1 98.12 152 ALA A N 1
ATOM 1248 C 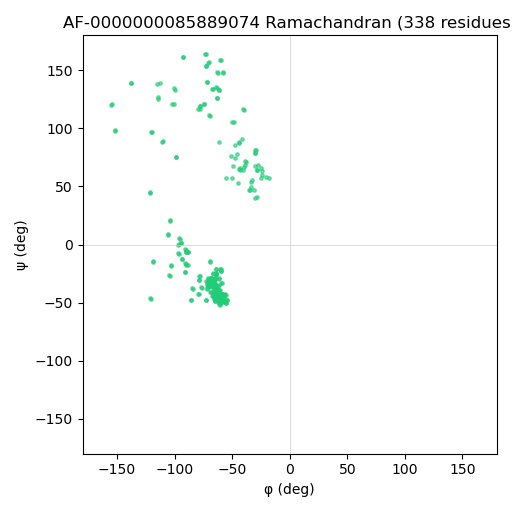CA . ALA A 1 152 ? -8.508 -10.273 -7.809 1 98.12 152 ALA A CA 1
ATOM 1249 C C . ALA A 1 152 ? -7.594 -9.07 -8.031 1 98.12 152 ALA A C 1
ATOM 1251 O O . ALA A 1 152 ? -6.488 -9.016 -7.488 1 98.12 152 ALA A O 1
ATOM 1252 N N . VAL A 1 153 ? -8.047 -8.148 -8.828 1 98.25 153 VAL A N 1
ATOM 1253 C CA . VAL A 1 153 ? -7.277 -6.93 -9.047 1 98.25 153 VAL A CA 1
ATOM 1254 C C . VAL A 1 153 ? -7.055 -6.215 -7.715 1 98.25 153 VAL A C 1
ATOM 1256 O O . VAL A 1 153 ? -5.938 -5.785 -7.414 1 98.25 153 VAL A O 1
ATOM 1259 N N . GLY A 1 154 ? -8.062 -6.133 -6.906 1 97.06 154 GLY A N 1
ATOM 1260 C CA . GLY A 1 154 ? -7.965 -5.496 -5.605 1 97.06 154 GLY A CA 1
ATOM 1261 C C . GLY A 1 154 ? -7.016 -6.207 -4.66 1 97.06 154 GLY A C 1
ATOM 1262 O O . GLY A 1 154 ? -6.441 -5.586 -3.762 1 97.06 154 GLY A O 1
ATOM 1263 N N . GLU A 1 155 ? -6.781 -7.523 -4.883 1 97.69 155 GLU A N 1
ATOM 1264 C CA . GLU A 1 155 ? -5.941 -8.312 -3.992 1 97.69 155 GLU A CA 1
ATOM 1265 C C . GLU A 1 155 ? -4.5 -8.367 -4.496 1 97.69 155 GLU A C 1
ATOM 1267 O O . GLU A 1 155 ? -3.631 -8.945 -3.842 1 97.69 155 GLU A O 1
ATOM 1272 N N . THR A 1 156 ? -4.266 -7.676 -5.609 1 98.62 156 THR A N 1
ATOM 1273 C CA . THR A 1 156 ? -2.922 -7.695 -6.18 1 98.62 156 THR A CA 1
ATOM 1274 C C . THR A 1 156 ? -1.902 -7.16 -5.18 1 98.62 156 THR A C 1
ATOM 1276 O O . THR A 1 156 ? -0.766 -7.637 -5.129 1 98.62 156 THR A O 1
ATOM 1279 N N . ILE A 1 157 ? -2.32 -6.211 -4.367 1 98.44 157 ILE A N 1
ATOM 1280 C CA . ILE A 1 157 ? -1.393 -5.598 -3.422 1 98.44 157 ILE A CA 1
ATOM 1281 C C . ILE A 1 157 ? -1.025 -6.602 -2.334 1 98.44 157 ILE A C 1
ATOM 1283 O O . ILE A 1 157 ? 0.092 -6.582 -1.811 1 98.44 157 ILE A O 1
ATOM 1287 N N . ILE A 1 158 ? -1.902 -7.5 -1.973 1 98.12 158 ILE A N 1
ATOM 1288 C CA . ILE A 1 158 ? -1.601 -8.578 -1.035 1 98.12 158 ILE A CA 1
ATOM 1289 C C . ILE A 1 158 ? -0.557 -9.508 -1.642 1 98.12 158 ILE A C 1
ATOM 1291 O O . ILE A 1 158 ? 0.411 -9.883 -0.976 1 98.12 158 ILE A O 1
ATOM 1295 N N . LEU A 1 159 ? -0.755 -9.906 -2.924 1 98.75 159 LEU A N 1
ATOM 1296 C CA . LEU A 1 159 ? 0.223 -10.758 -3.6 1 98.75 159 LEU A CA 1
ATOM 1297 C C . LEU A 1 159 ? 1.592 -10.086 -3.635 1 98.75 159 LEU A C 1
ATOM 1299 O O . LEU A 1 159 ? 2.615 -10.734 -3.426 1 98.75 159 LEU A O 1
ATOM 1303 N N . PHE A 1 160 ? 1.604 -8.789 -3.924 1 98.94 160 PHE A N 1
ATOM 1304 C CA . PHE A 1 160 ? 2.869 -8.062 -3.959 1 98.94 160 PHE A CA 1
ATOM 1305 C C . PHE A 1 160 ? 3.541 -8.078 -2.592 1 98.94 160 PHE A C 1
ATOM 1307 O O . PHE A 1 160 ? 4.758 -8.242 -2.494 1 98.94 160 PHE A O 1
ATOM 1314 N N . HIS A 1 161 ? 2.785 -7.895 -1.498 1 98.69 161 HIS A N 1
ATOM 1315 C CA . HIS A 1 161 ? 3.314 -8.023 -0.146 1 98.69 161 HIS A CA 1
ATOM 1316 C C . HIS A 1 161 ? 3.936 -9.406 0.07 1 98.69 161 HIS A C 1
ATOM 1318 O O . HIS A 1 161 ? 5.02 -9.516 0.65 1 98.69 161 HIS A O 1
ATOM 1324 N N . TYR A 1 162 ? 3.242 -10.453 -0.415 1 98.69 162 TYR A N 1
ATOM 1325 C CA . TYR A 1 162 ? 3.787 -11.805 -0.288 1 98.69 162 TYR A CA 1
ATOM 1326 C C . TYR A 1 162 ? 5.137 -11.914 -0.988 1 98.69 162 TYR A C 1
ATOM 1328 O O . TYR A 1 162 ? 6.094 -12.453 -0.425 1 98.69 162 TYR A O 1
ATOM 1336 N N . LEU A 1 163 ? 5.188 -11.422 -2.205 1 98.81 163 LEU A N 1
ATOM 1337 C CA . LEU A 1 163 ? 6.434 -11.461 -2.963 1 98.81 163 LEU A CA 1
ATOM 1338 C C . LEU A 1 163 ? 7.516 -10.633 -2.268 1 98.81 163 LEU A C 1
ATOM 1340 O O . LEU A 1 163 ? 8.664 -11.062 -2.178 1 98.81 163 LEU A O 1
ATOM 1344 N N . PHE A 1 164 ? 7.133 -9.492 -1.775 1 98.75 164 PHE A N 1
ATOM 1345 C CA . PHE A 1 164 ? 8.055 -8.586 -1.096 1 98.75 164 PHE A CA 1
ATOM 1346 C C . PHE A 1 164 ? 8.719 -9.281 0.09 1 98.75 164 PHE A C 1
ATOM 1348 O O . PHE A 1 164 ? 9.93 -9.195 0.269 1 98.75 164 PHE A O 1
ATOM 1355 N N . GLU A 1 165 ? 7.93 -9.984 0.859 1 98.06 165 GLU A N 1
ATOM 1356 C CA . GLU A 1 165 ? 8.422 -10.594 2.092 1 98.06 165 GLU A CA 1
ATOM 1357 C C . GLU A 1 165 ? 9.195 -11.875 1.801 1 98.06 165 GLU A C 1
ATOM 1359 O O . GLU A 1 165 ? 10.117 -12.234 2.539 1 98.06 165 GLU A O 1
ATOM 1364 N N . SER A 1 166 ? 8.93 -12.555 0.76 1 98.12 166 SER A N 1
ATOM 1365 C CA . SER A 1 166 ? 9.43 -13.914 0.596 1 98.12 166 SER A CA 1
ATOM 1366 C C . SER A 1 166 ? 10.602 -13.953 -0.385 1 98.12 166 SER A C 1
ATOM 1368 O O . SER A 1 166 ? 11.438 -14.859 -0.32 1 98.12 166 SER A O 1
ATOM 1370 N N . CYS A 1 167 ? 10.617 -12.992 -1.305 1 97.88 167 CYS A N 1
ATOM 1371 C CA . CYS A 1 167 ? 11.594 -13.117 -2.385 1 97.88 167 CYS A CA 1
ATOM 1372 C C . CYS A 1 167 ? 12.82 -12.266 -2.115 1 97.88 167 CYS A C 1
ATOM 1374 O O . CYS A 1 167 ? 13.094 -11.312 -2.848 1 97.88 167 CYS A O 1
ATOM 1376 N N . ASN A 1 168 ? 13.664 -12.758 -1.195 1 96.19 168 ASN A N 1
ATOM 1377 C CA . ASN A 1 168 ? 14.961 -12.164 -0.883 1 96.19 168 ASN A CA 1
ATOM 1378 C C . ASN A 1 168 ? 16.078 -12.797 -1.704 1 96.19 168 ASN A C 1
ATOM 1380 O O . ASN A 1 168 ? 15.898 -13.867 -2.291 1 96.19 168 ASN A O 1
ATOM 1384 N N . ALA A 1 169 ? 17.156 -12.055 -1.747 1 93.31 169 ALA A N 1
ATOM 1385 C CA . ALA A 1 169 ? 18.312 -12.609 -2.443 1 93.31 169 ALA A CA 1
ATOM 1386 C C . ALA A 1 169 ? 18.812 -13.859 -1.739 1 93.31 169 ALA A C 1
ATOM 1388 O O . ALA A 1 169 ? 18.859 -13.914 -0.508 1 93.31 169 ALA A O 1
ATOM 1389 N N . ARG A 1 170 ? 19.109 -14.867 -2.535 1 86.81 170 ARG A N 1
ATOM 1390 C CA . ARG A 1 170 ? 19.625 -16.109 -1.976 1 86.81 170 ARG A CA 1
ATOM 1391 C C . ARG A 1 170 ? 20.766 -16.656 -2.84 1 86.81 170 ARG A C 1
ATOM 1393 O O . ARG A 1 170 ? 20.703 -16.594 -4.07 1 86.81 170 ARG A O 1
ATOM 1400 N N . MET A 1 171 ? 21.812 -17.156 -2.156 1 72 171 MET A N 1
ATOM 1401 C CA . MET A 1 171 ? 22.969 -17.781 -2.801 1 72 171 MET A CA 1
ATOM 1402 C C . MET A 1 171 ? 22.703 -19.25 -3.092 1 72 171 MET A C 1
ATOM 1404 O O . MET A 1 171 ? 21.953 -19.906 -2.365 1 72 171 MET A O 1
ATOM 1408 N N . MET B 1 1 ? 47.688 71.5 16.484 1 23.97 1 MET B N 1
ATOM 1409 C CA . MET B 1 1 ? 46.75 70.875 15.539 1 23.97 1 MET B CA 1
ATOM 1410 C C . MET B 1 1 ? 46.719 69.312 15.734 1 23.97 1 MET B C 1
ATOM 1412 O O . MET B 1 1 ? 47.781 68.688 15.883 1 23.97 1 MET B O 1
ATOM 1416 N N . LYS B 1 2 ? 45.5 68.938 16.453 1 35.75 2 LYS B N 1
ATOM 1417 C CA . LYS B 1 2 ? 44.562 67.875 16.828 1 35.75 2 LYS B CA 1
ATOM 1418 C C . LYS B 1 2 ? 44.219 67 15.633 1 35.75 2 LYS B C 1
ATOM 1420 O O . LYS B 1 2 ? 43.438 67.375 14.766 1 35.75 2 LYS B O 1
ATOM 1425 N N . PHE B 1 3 ? 45.281 66.5 14.992 1 34.81 3 PHE B N 1
ATOM 1426 C CA . PHE B 1 3 ? 45.062 65.562 13.922 1 34.81 3 PHE B CA 1
ATOM 1427 C C . PHE B 1 3 ? 44.219 64.375 14.422 1 34.81 3 PHE B C 1
ATOM 1429 O O . PHE B 1 3 ? 44.75 63.469 15.094 1 34.81 3 PHE B O 1
ATOM 1436 N N . LEU B 1 4 ? 43.062 64.625 14.93 1 41.41 4 LEU B N 1
ATOM 1437 C CA . LEU B 1 4 ? 42 63.688 15.234 1 41.41 4 LEU B CA 1
ATOM 1438 C C . LEU B 1 4 ? 41.719 62.781 14.031 1 41.41 4 LEU B C 1
ATOM 1440 O O . LEU B 1 4 ? 41.25 63.25 12.992 1 41.41 4 LEU B O 1
ATOM 1444 N N . THR B 1 5 ? 42.719 61.875 13.688 1 44.19 5 THR B N 1
ATOM 1445 C CA . THR B 1 5 ? 42.469 60.781 12.758 1 44.19 5 THR B CA 1
ATOM 1446 C C . THR B 1 5 ? 41.094 60.156 13.031 1 44.19 5 THR B C 1
ATOM 1448 O O . THR B 1 5 ? 40.812 59.75 14.156 1 44.19 5 THR B O 1
ATOM 1451 N N . LEU B 1 6 ? 40.062 60.625 12.398 1 41.59 6 LEU B N 1
ATOM 1452 C CA . LEU B 1 6 ? 38.75 60.062 12.188 1 41.59 6 LEU B CA 1
ATOM 1453 C C . LEU B 1 6 ? 38.844 58.562 11.812 1 41.59 6 LEU B C 1
ATOM 1455 O O . LEU B 1 6 ? 39.375 58.25 10.75 1 41.59 6 LEU B O 1
ATOM 1459 N N . LEU B 1 7 ? 39.312 57.719 12.734 1 42.25 7 LEU B N 1
ATOM 1460 C CA . LEU B 1 7 ? 39.125 56.281 12.516 1 42.25 7 LEU B CA 1
ATOM 1461 C C . LEU B 1 7 ? 37.656 56 12.109 1 42.25 7 LEU B C 1
ATOM 1463 O O . LEU B 1 7 ? 36.75 56.219 12.906 1 42.25 7 LEU B O 1
ATOM 1467 N N . ALA B 1 8 ? 37.312 56.344 10.828 1 44.03 8 ALA B N 1
ATOM 1468 C CA . ALA B 1 8 ? 36.062 55.875 10.258 1 44.03 8 ALA B CA 1
ATOM 1469 C C . ALA B 1 8 ? 35.844 54.375 10.586 1 44.03 8 ALA B C 1
ATOM 1471 O O . ALA B 1 8 ? 36.656 53.531 10.219 1 44.03 8 ALA B O 1
ATOM 1472 N N . LEU B 1 9 ? 35.25 54.094 11.711 1 45.38 9 LEU B N 1
ATOM 1473 C CA . LEU B 1 9 ? 34.594 52.812 11.969 1 45.38 9 LEU B CA 1
ATOM 1474 C C . LEU B 1 9 ? 33.844 52.344 10.734 1 45.38 9 LEU B C 1
ATOM 1476 O O . LEU B 1 9 ? 32.812 52.938 10.359 1 45.38 9 LEU B O 1
ATOM 1480 N N . MET B 1 10 ? 34.562 52 9.617 1 41.75 10 MET B N 1
ATOM 1481 C CA . MET B 1 10 ? 33.844 51.219 8.609 1 41.75 10 MET B CA 1
ATOM 1482 C C . MET B 1 10 ? 33 50.125 9.25 1 41.75 10 MET B C 1
ATOM 1484 O O . MET B 1 10 ? 33.562 49.156 9.781 1 41.75 10 MET B O 1
ATOM 1488 N N . CYS B 1 11 ? 32.031 50.531 10.023 1 40.31 11 CYS B N 1
ATOM 1489 C CA . CYS B 1 11 ? 30.984 49.531 10.312 1 40.31 11 CYS B CA 1
ATOM 1490 C C . CYS B 1 11 ? 30.672 48.688 9.086 1 40.31 11 CYS B C 1
ATOM 1492 O O . CYS B 1 11 ? 30.188 49.219 8.078 1 40.31 11 CYS B O 1
ATOM 1494 N N . CYS B 1 12 ? 31.641 47.844 8.672 1 40.16 12 CYS B N 1
ATOM 1495 C CA . CYS B 1 12 ? 31.234 46.75 7.832 1 40.16 12 CYS B CA 1
ATOM 1496 C C . CYS B 1 12 ? 29.828 46.281 8.203 1 40.16 12 CYS B C 1
ATOM 1498 O O . CYS B 1 12 ? 29.625 45.688 9.273 1 40.16 12 CYS B O 1
ATOM 1500 N N . CYS B 1 13 ? 28.828 47.156 8.203 1 41.56 13 CYS B N 1
ATOM 1501 C CA . CYS B 1 13 ? 27.516 46.562 8.023 1 41.56 13 CYS B CA 1
ATOM 1502 C C . CYS B 1 13 ? 27.594 45.344 7.117 1 41.56 13 CYS B C 1
ATOM 1504 O O . CYS B 1 13 ? 27.734 45.469 5.898 1 41.56 13 CYS B O 1
ATOM 1506 N N . PHE B 1 14 ? 28.5 44.438 7.391 1 40.81 14 PHE B N 1
ATOM 1507 C CA . PHE B 1 14 ? 28.141 43.125 6.852 1 40.81 14 PHE B CA 1
ATOM 1508 C C . PHE B 1 14 ? 26.625 43 6.75 1 40.81 14 PHE B C 1
ATOM 1510 O O . PHE B 1 14 ? 25.922 42.969 7.77 1 40.81 14 PHE B O 1
ATOM 1517 N N . LEU B 1 15 ? 25.953 43.75 5.863 1 39.41 15 LEU B N 1
ATOM 1518 C CA . LEU B 1 15 ? 24.672 43.281 5.391 1 39.41 15 LEU B CA 1
ATOM 1519 C C . LEU B 1 15 ? 24.562 41.75 5.516 1 39.41 15 LEU B C 1
ATOM 1521 O O . LEU B 1 15 ? 25.328 41.031 4.883 1 39.41 15 LEU B O 1
ATOM 1525 N N . LEU B 1 16 ? 24.609 41.219 6.684 1 39.12 16 LEU B N 1
ATOM 1526 C CA . LEU B 1 16 ? 23.922 39.938 6.75 1 39.12 16 LEU B CA 1
ATOM 1527 C C . LEU B 1 16 ? 22.688 39.938 5.852 1 39.12 16 LEU B C 1
ATOM 1529 O O . LEU B 1 16 ? 21.656 40.5 6.203 1 39.12 16 LEU B O 1
ATOM 1533 N N . ARG B 1 17 ? 22.938 40.438 4.598 1 37.91 17 ARG B N 1
ATOM 1534 C CA . ARG B 1 17 ? 21.859 39.969 3.734 1 37.91 17 ARG B CA 1
ATOM 1535 C C . ARG B 1 17 ? 21.328 38.625 4.211 1 37.91 17 ARG B C 1
ATOM 1537 O O . ARG B 1 17 ? 22.062 37.656 4.293 1 37.91 17 ARG B O 1
ATOM 1544 N N . GLY B 1 18 ? 20.531 38.594 5.203 1 39.88 18 GLY B N 1
ATOM 1545 C CA . GLY B 1 18 ? 19.672 37.438 5.367 1 39.88 18 GLY B CA 1
ATOM 1546 C C . GLY B 1 18 ? 19.281 36.781 4.047 1 39.88 18 GLY B C 1
ATOM 1547 O O . GLY B 1 18 ? 18.344 37.25 3.379 1 39.88 18 GLY B O 1
ATOM 1548 N N . GLN B 1 19 ? 20.203 36.688 3.135 1 41.78 19 GLN B N 1
ATOM 1549 C CA . GLN B 1 19 ? 19.719 35.812 2.074 1 41.78 19 GLN B CA 1
ATOM 1550 C C . GLN B 1 19 ? 18.734 34.781 2.615 1 41.78 19 GLN B C 1
ATOM 1552 O O . GLN B 1 19 ? 19.047 34.031 3.541 1 41.78 19 GLN B O 1
ATOM 1557 N N . ALA B 1 20 ? 17.547 35.156 2.781 1 45 20 ALA B N 1
ATOM 1558 C CA . ALA B 1 20 ? 16.562 34.094 2.953 1 45 20 ALA B CA 1
ATOM 1559 C C . ALA B 1 20 ? 17.031 32.781 2.312 1 45 20 ALA B C 1
ATOM 1561 O O . ALA B 1 20 ? 17.172 32.719 1.09 1 45 20 ALA B O 1
ATOM 1562 N N . MET B 1 21 ? 18.125 32.188 2.619 1 44.41 21 MET B N 1
ATOM 1563 C CA . MET B 1 21 ? 18.422 30.812 2.168 1 44.41 21 MET B CA 1
ATOM 1564 C C . MET B 1 21 ? 17.156 30.094 1.73 1 44.41 21 MET B C 1
ATOM 1566 O O . MET B 1 21 ? 16.328 29.719 2.566 1 44.41 21 MET B O 1
ATOM 1570 N N . HIS B 1 22 ? 16.5 30.672 0.816 1 51.84 22 HIS B N 1
ATOM 1571 C CA . HIS B 1 22 ? 15.414 29.891 0.23 1 51.84 22 HIS B CA 1
ATOM 1572 C C . HIS B 1 22 ? 15.695 28.406 0.305 1 51.84 22 HIS B C 1
ATOM 1574 O O . HIS B 1 22 ? 16.531 27.875 -0.441 1 51.84 22 HIS B O 1
ATOM 1580 N N . LEU B 1 23 ? 15.797 27.766 1.483 1 62.25 23 LEU B N 1
ATOM 1581 C CA . LEU B 1 23 ? 16.156 26.375 1.704 1 62.25 23 LEU B CA 1
ATOM 1582 C C . LEU B 1 23 ? 15.344 25.453 0.8 1 62.25 23 LEU B C 1
ATOM 1584 O O . LEU B 1 23 ? 14.125 25.578 0.711 1 62.25 23 LEU B O 1
ATOM 1588 N N . THR B 1 24 ? 15.922 24.906 -0.238 1 86.06 24 THR B N 1
ATOM 1589 C CA . THR B 1 24 ? 15.359 23.828 -1.042 1 86.06 24 THR B CA 1
ATOM 1590 C C . THR B 1 24 ? 14.664 22.797 -0.155 1 86.06 24 THR B C 1
ATOM 1592 O O . THR B 1 24 ? 15.18 22.438 0.901 1 86.06 24 THR B O 1
ATOM 1595 N N . ARG B 1 25 ? 13.422 22.672 -0.315 1 91.75 25 ARG B N 1
ATOM 1596 C CA . ARG B 1 25 ? 12.734 21.609 0.408 1 91.75 25 ARG B CA 1
ATOM 1597 C C . ARG B 1 25 ? 13.133 20.234 -0.128 1 91.75 25 ARG B C 1
ATOM 1599 O O . ARG B 1 25 ? 12.836 19.906 -1.277 1 91.75 25 ARG B O 1
ATOM 1606 N N . PRO B 1 26 ? 13.82 19.531 0.641 1 95.44 26 PRO B N 1
ATOM 1607 C CA . PRO B 1 26 ? 14.172 18.188 0.184 1 95.44 26 PRO B CA 1
ATOM 1608 C C . PRO B 1 26 ? 12.977 17.219 0.196 1 95.44 26 PRO B C 1
ATOM 1610 O O . PRO B 1 26 ? 12.008 17.453 0.923 1 95.44 26 PRO B O 1
ATOM 1613 N N . ARG B 1 27 ? 13 16.203 -0.652 1 97.44 27 ARG B N 1
ATOM 1614 C CA . ARG B 1 27 ? 12.047 15.117 -0.554 1 97.44 27 ARG B CA 1
ATOM 1615 C C . ARG B 1 27 ? 12.383 14.195 0.615 1 97.44 27 ARG B C 1
ATOM 1617 O O . ARG B 1 27 ? 13.484 13.656 0.688 1 97.44 27 ARG B O 1
ATOM 1624 N N . PRO B 1 28 ? 11.461 14.047 1.538 1 98.44 28 PRO B N 1
ATOM 1625 C CA . PRO B 1 28 ? 11.773 13.164 2.666 1 98.44 28 PRO B CA 1
ATOM 1626 C C . PRO B 1 28 ? 12.039 11.727 2.234 1 98.44 28 PRO B C 1
ATOM 1628 O O . PRO B 1 28 ? 11.219 11.117 1.55 1 98.44 28 PRO B O 1
ATOM 1631 N N . LYS B 1 29 ? 13.07 11.102 2.689 1 98.06 29 LYS B N 1
ATOM 1632 C CA . LYS B 1 29 ? 13.586 9.812 2.227 1 98.06 29 LYS B CA 1
ATOM 1633 C C . LYS B 1 29 ? 12.57 8.703 2.467 1 98.06 29 LYS B C 1
ATOM 1635 O O . LYS B 1 29 ? 12.422 7.797 1.641 1 98.06 29 LYS B O 1
ATOM 1640 N N . PRO B 1 30 ? 11.828 8.719 3.617 1 98.75 30 PRO B N 1
ATOM 1641 C CA . PRO B 1 30 ? 10.891 7.613 3.838 1 98.75 30 PRO B CA 1
ATOM 1642 C C . PRO B 1 30 ? 9.836 7.504 2.74 1 98.75 30 PRO B C 1
ATOM 1644 O O . PRO B 1 30 ? 9.25 6.434 2.545 1 98.75 30 PRO B O 1
ATOM 1647 N N . LEU B 1 31 ? 9.578 8.57 2.029 1 98.81 31 LEU B N 1
ATOM 1648 C CA . LEU B 1 31 ? 8.602 8.531 0.948 1 98.81 31 LEU B CA 1
ATOM 1649 C C . LEU B 1 31 ? 9.055 7.594 -0.166 1 98.81 31 LEU B C 1
ATOM 1651 O O . LEU B 1 31 ? 8.219 7.031 -0.884 1 98.81 31 LEU B O 1
ATOM 1655 N N . ASP B 1 32 ? 10.336 7.438 -0.234 1 98.44 32 ASP B N 1
ATOM 1656 C CA . ASP B 1 32 ? 10.891 6.617 -1.308 1 98.44 32 ASP B CA 1
ATOM 1657 C C . ASP B 1 32 ? 11.32 5.25 -0.785 1 98.44 32 ASP B C 1
ATOM 1659 O O . ASP B 1 32 ? 12.148 4.578 -1.402 1 98.44 32 ASP B O 1
ATOM 1663 N N . SER B 1 33 ? 10.781 4.836 0.329 1 98.56 33 SER B N 1
ATOM 1664 C CA . SER B 1 33 ? 11.109 3.557 0.951 1 98.56 33 SER B CA 1
ATOM 1665 C C . SER B 1 33 ? 10.023 2.518 0.688 1 98.56 33 SER B C 1
ATOM 1667 O O . SER B 1 33 ? 8.891 2.674 1.139 1 98.56 33 SER B O 1
ATOM 1669 N N . SER B 1 34 ? 10.398 1.351 0.033 1 98.5 34 SER B N 1
ATOM 1670 C CA . SER B 1 34 ? 9.469 0.246 -0.165 1 98.5 34 SER B CA 1
ATOM 1671 C C . SER B 1 34 ? 9.117 -0.421 1.16 1 98.5 34 SER B C 1
ATOM 1673 O O . SER B 1 34 ? 8 -0.915 1.333 1 98.5 34 SER B O 1
ATOM 1675 N N . VAL B 1 35 ? 10.031 -0.368 2.092 1 98.62 35 VAL B N 1
ATOM 1676 C CA . VAL B 1 35 ? 9.797 -0.938 3.414 1 98.62 35 VAL B CA 1
ATOM 1677 C C . VAL B 1 35 ? 8.703 -0.15 4.133 1 98.62 35 VAL B C 1
ATOM 1679 O O . VAL B 1 35 ? 7.82 -0.734 4.766 1 98.62 35 VAL B O 1
ATOM 1682 N N . THR B 1 36 ? 8.734 1.183 4.012 1 98.81 36 THR B N 1
ATOM 1683 C CA . THR B 1 36 ? 7.691 2.008 4.617 1 98.81 36 THR B CA 1
ATOM 1684 C C . THR B 1 36 ? 6.324 1.666 4.031 1 98.81 36 THR B C 1
ATOM 1686 O O . THR B 1 36 ? 5.348 1.52 4.77 1 98.81 36 THR B O 1
ATOM 1689 N N . TRP B 1 37 ? 6.273 1.504 2.732 1 98.81 37 TRP B N 1
ATOM 1690 C CA . TRP B 1 37 ? 5.027 1.12 2.074 1 98.81 37 TRP B CA 1
ATOM 1691 C C . TRP B 1 37 ? 4.539 -0.233 2.58 1 98.81 37 TRP B C 1
ATOM 1693 O O . TRP B 1 37 ? 3.352 -0.409 2.854 1 98.81 37 TRP B O 1
ATOM 1703 N N . ASN B 1 38 ? 5.445 -1.185 2.697 1 98.44 38 ASN B N 1
ATOM 1704 C CA . ASN B 1 38 ? 5.066 -2.51 3.174 1 98.44 38 ASN B CA 1
ATOM 1705 C C . ASN B 1 38 ? 4.555 -2.463 4.609 1 98.44 38 ASN B C 1
ATOM 1707 O O . ASN B 1 38 ? 3.562 -3.115 4.941 1 98.44 38 ASN B O 1
ATOM 1711 N N . ASP B 1 39 ? 5.219 -1.703 5.457 1 98.56 39 ASP B N 1
ATOM 1712 C CA . ASP B 1 39 ? 4.777 -1.553 6.84 1 98.56 39 ASP B CA 1
ATOM 1713 C C . ASP B 1 39 ? 3.408 -0.881 6.91 1 98.56 39 ASP B C 1
ATOM 1715 O O . ASP B 1 39 ? 2.566 -1.26 7.73 1 98.56 39 ASP B O 1
ATOM 1719 N N . LEU B 1 40 ? 3.223 0.151 6.082 1 98.75 40 LEU B N 1
ATOM 1720 C CA . LEU B 1 40 ? 1.925 0.811 5.996 1 98.75 40 LEU B CA 1
ATOM 1721 C C . LEU B 1 40 ? 0.838 -0.178 5.586 1 98.75 40 LEU B C 1
ATOM 1723 O O . LEU B 1 40 ? -0.231 -0.222 6.199 1 98.75 40 LEU B O 1
ATOM 1727 N N . PHE B 1 41 ? 1.128 -0.996 4.594 1 98.44 41 PHE B N 1
ATOM 1728 C CA . PHE B 1 41 ? 0.155 -1.973 4.117 1 98.44 41 PHE B CA 1
ATOM 1729 C C . PHE B 1 41 ? -0.233 -2.938 5.23 1 98.44 41 PHE B C 1
ATOM 1731 O O . PHE B 1 41 ? -1.419 -3.17 5.473 1 98.44 41 PHE B O 1
ATOM 1738 N N . MET B 1 42 ? 0.814 -3.496 5.938 1 97.25 42 MET B N 1
ATOM 1739 C CA . MET B 1 42 ? 0.557 -4.453 7.008 1 97.25 42 MET B CA 1
ATOM 1740 C C . MET B 1 42 ? -0.271 -3.82 8.117 1 97.25 42 MET B C 1
ATOM 1742 O O . MET B 1 42 ? -1.204 -4.438 8.641 1 97.25 42 MET B O 1
ATOM 1746 N N . MET B 1 43 ? -0.017 -2.611 8.43 1 98 43 MET B N 1
ATOM 1747 C CA . MET B 1 43 ? -0.736 -1.924 9.492 1 98 43 MET B CA 1
ATOM 1748 C C . MET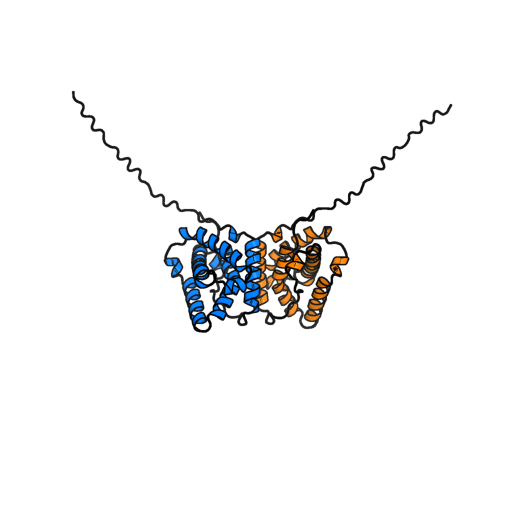 B 1 43 ? -2.16 -1.585 9.062 1 98 43 MET B C 1
ATOM 1750 O O . MET B 1 43 ? -3.117 -1.889 9.773 1 98 43 MET B O 1
ATOM 1754 N N . THR B 1 44 ? -2.297 -1.012 7.859 1 97.44 44 THR B N 1
ATOM 1755 C CA . THR B 1 44 ? -3.588 -0.454 7.473 1 97.44 44 THR B CA 1
ATOM 1756 C C . THR B 1 44 ? -4.543 -1.56 7.035 1 97.44 44 THR B C 1
ATOM 1758 O O . THR B 1 44 ? -5.758 -1.449 7.223 1 97.44 44 THR B O 1
ATOM 1761 N N . LYS B 1 45 ? -3.98 -2.609 6.488 1 93.25 45 LYS B N 1
ATOM 1762 C CA . LYS B 1 45 ? -4.84 -3.732 6.121 1 93.25 45 LYS B CA 1
ATOM 1763 C C . LYS B 1 45 ? -5.605 -4.254 7.332 1 93.25 45 LYS B C 1
ATOM 1765 O O . LYS B 1 45 ? -6.809 -4.508 7.25 1 93.25 45 LYS B O 1
ATOM 1770 N N . HIS B 1 46 ? -4.953 -4.426 8.422 1 90.75 46 HIS B N 1
ATOM 1771 C CA . HIS B 1 46 ? -5.57 -4.879 9.664 1 90.75 46 HIS B CA 1
ATOM 1772 C C . HIS B 1 46 ? -6.684 -3.934 10.102 1 90.75 46 HIS B C 1
ATOM 1774 O O . HIS B 1 46 ? -7.785 -4.375 10.438 1 90.75 46 HIS B O 1
ATOM 1780 N N . ALA B 1 47 ? -6.406 -2.68 10.086 1 94.69 47 ALA B N 1
ATOM 1781 C CA . ALA B 1 47 ? -7.387 -1.674 10.492 1 94.69 47 ALA B CA 1
ATOM 1782 C C . ALA B 1 47 ? -8.594 -1.681 9.562 1 94.69 47 ALA B C 1
ATOM 1784 O O . ALA B 1 47 ? -9.734 -1.574 10.016 1 94.69 47 ALA B O 1
ATOM 1785 N N . GLN B 1 48 ? -8.391 -1.813 8.273 1 92.62 48 GLN B N 1
ATOM 1786 C CA . GLN B 1 48 ? -9.445 -1.744 7.27 1 92.62 48 GLN B CA 1
ATOM 1787 C C . GLN B 1 48 ? -10.336 -2.979 7.328 1 92.62 48 GLN B C 1
ATOM 1789 O O . GLN B 1 48 ? -11.523 -2.906 6.996 1 92.62 48 GLN B O 1
ATOM 1794 N N . MET B 1 49 ? -9.789 -4.07 7.738 1 88.06 49 MET B N 1
ATOM 1795 C CA . MET B 1 49 ? -10.586 -5.281 7.891 1 88.06 49 MET B CA 1
ATOM 1796 C C . MET B 1 49 ? -11.633 -5.109 8.984 1 88.06 49 MET B C 1
ATOM 1798 O O . MET B 1 49 ? -12.719 -5.695 8.914 1 88.06 49 MET B O 1
ATOM 1802 N N . GLU B 1 50 ? -11.352 -4.309 9.938 1 88.75 50 GLU B N 1
ATOM 1803 C CA . GLU B 1 50 ? -12.258 -4.102 11.062 1 88.75 50 GLU B CA 1
ATOM 1804 C C . GLU B 1 50 ? -13.234 -2.963 10.781 1 88.75 50 GLU B C 1
ATOM 1806 O O . GLU B 1 50 ? -14.234 -2.803 11.484 1 88.75 50 GLU B O 1
ATOM 1811 N N . ASP B 1 51 ? -12.875 -2.156 9.766 1 86.25 51 ASP B N 1
ATOM 1812 C CA . ASP B 1 51 ? -13.727 -1.022 9.406 1 86.25 51 ASP B CA 1
ATOM 1813 C C . ASP B 1 51 ? -14.938 -1.476 8.594 1 86.25 51 ASP B C 1
ATOM 1815 O O . ASP B 1 51 ? -14.781 -1.99 7.48 1 86.25 51 ASP B O 1
ATOM 1819 N N . THR B 1 52 ? -16.094 -1.3 8.992 1 77.56 52 THR B N 1
ATOM 1820 C CA . THR B 1 52 ? -17.312 -1.764 8.32 1 77.56 52 THR B CA 1
ATOM 1821 C C . THR B 1 52 ? -17.875 -0.678 7.41 1 77.56 52 THR B C 1
ATOM 1823 O O . THR B 1 52 ? -18.781 -0.934 6.629 1 77.56 52 THR B O 1
ATOM 1826 N N . ASP B 1 53 ? -17.438 0.519 7.496 1 77.94 53 ASP B N 1
ATOM 1827 C CA . ASP B 1 53 ? -17.891 1.629 6.664 1 77.94 53 ASP B CA 1
ATOM 1828 C C . ASP B 1 53 ? -16.797 2.074 5.695 1 77.94 53 ASP B C 1
ATOM 1830 O O . ASP B 1 53 ? -16.047 3.014 5.98 1 77.94 53 ASP B O 1
ATOM 1834 N N . HIS B 1 54 ? -16.656 1.54 4.508 1 71.81 54 HIS B N 1
ATOM 1835 C CA . HIS B 1 54 ? -15.602 1.842 3.553 1 71.81 54 HIS B CA 1
ATOM 1836 C C . HIS B 1 54 ? -15.984 3.02 2.662 1 71.81 54 HIS B C 1
ATOM 1838 O O . HIS B 1 54 ? -15.133 3.566 1.951 1 71.81 54 HIS B O 1
ATOM 1844 N N . GLU B 1 55 ? -17.188 3.436 2.828 1 71.62 55 GLU B N 1
ATOM 1845 C CA . GLU B 1 55 ? -17.688 4.445 1.898 1 71.62 55 GLU B CA 1
ATOM 1846 C C . GLU B 1 55 ? -17.422 5.855 2.422 1 71.62 55 GLU B C 1
ATOM 1848 O O . GLU B 1 55 ? -17.359 6.809 1.644 1 71.62 55 GLU B O 1
ATOM 1853 N N . THR B 1 56 ? -17.297 5.879 3.658 1 83.19 56 THR B N 1
ATOM 1854 C CA . THR B 1 56 ? -17.062 7.199 4.23 1 83.19 56 THR B CA 1
ATOM 1855 C C . THR B 1 56 ? -15.57 7.391 4.531 1 83.19 56 THR B C 1
ATOM 1857 O O . THR B 1 56 ? -14.906 6.477 5.02 1 83.19 56 THR B O 1
ATOM 1860 N N . ARG B 1 57 ? -15.047 8.578 4.113 1 90.69 57 ARG B N 1
ATOM 1861 C CA . ARG B 1 57 ? -13.641 8.906 4.324 1 90.69 57 ARG B CA 1
ATOM 1862 C C . ARG B 1 57 ? -13.492 10.055 5.316 1 90.69 57 ARG B C 1
ATOM 1864 O O . ARG B 1 57 ? -14.281 11 5.305 1 90.69 57 ARG B O 1
ATOM 1871 N N . LEU B 1 58 ? -12.469 9.891 6.211 1 97.62 58 LEU B N 1
ATOM 1872 C CA . LEU B 1 58 ? -12.102 10.992 7.086 1 97.62 58 LEU B CA 1
ATOM 1873 C C . LEU B 1 58 ? -11.234 12.008 6.344 1 97.62 58 LEU B C 1
ATOM 1875 O O . LEU B 1 58 ? -11.398 13.219 6.531 1 97.62 58 LEU B O 1
ATOM 1879 N N . LEU B 1 59 ? -10.289 11.484 5.566 1 98.06 59 LEU B N 1
ATOM 1880 C CA . LEU B 1 59 ? -9.43 12.336 4.758 1 98.06 59 LEU B CA 1
ATOM 1881 C C . LEU B 1 59 ? -10.211 12.938 3.592 1 98.06 59 LEU B C 1
ATOM 1883 O O . LEU B 1 59 ? -11.062 12.273 2.998 1 98.06 59 LEU B O 1
ATOM 1887 N N . PRO B 1 60 ? -9.938 14.203 3.316 1 96.75 60 PRO B N 1
ATOM 1888 C CA . PRO B 1 60 ? -10.539 14.742 2.096 1 96.75 60 PRO B CA 1
ATOM 1889 C C . PRO B 1 60 ? -10.062 14.031 0.834 1 96.75 60 PRO B C 1
ATOM 1891 O O . PRO B 1 60 ? -8.938 13.516 0.801 1 96.75 60 PRO B O 1
ATOM 1894 N N . VAL B 1 61 ? -10.953 13.969 -0.111 1 94.31 61 VAL B N 1
ATOM 1895 C CA . VAL B 1 61 ? -10.547 13.438 -1.408 1 94.31 61 VAL B CA 1
ATOM 1896 C C . VAL B 1 61 ? -9.781 14.5 -2.188 1 94.31 61 VAL B C 1
ATOM 1898 O O . VAL B 1 61 ? -10.32 15.57 -2.484 1 94.31 61 VAL B O 1
ATOM 1901 N N . ILE B 1 62 ? -8.578 14.234 -2.453 1 95.31 62 ILE B N 1
ATOM 1902 C CA . ILE B 1 62 ? -7.742 15.172 -3.197 1 95.31 62 ILE B CA 1
ATOM 1903 C C . ILE B 1 62 ? -7.363 14.562 -4.543 1 95.31 62 ILE B C 1
ATOM 1905 O O . ILE B 1 62 ? -6.816 13.453 -4.602 1 95.31 62 ILE B O 1
ATOM 1909 N N . SER B 1 63 ? -7.625 15.281 -5.602 1 94.75 63 SER B N 1
ATOM 1910 C CA . SER B 1 63 ? -7.363 14.766 -6.941 1 94.75 63 SER B CA 1
ATOM 1911 C C . SER B 1 63 ? -5.871 14.75 -7.242 1 94.75 63 SER B C 1
ATOM 1913 O O . SER B 1 63 ? -5.086 15.43 -6.578 1 94.75 63 SER B O 1
ATOM 1915 N N . GLU B 1 64 ? -5.523 13.992 -8.289 1 94.06 64 GLU B N 1
ATOM 1916 C CA . GLU B 1 64 ? -4.133 13.93 -8.719 1 94.06 64 GLU B CA 1
ATOM 1917 C C . GLU B 1 64 ? -3.635 15.305 -9.164 1 94.06 64 GLU B C 1
ATOM 1919 O O . GLU B 1 64 ? -2.488 15.672 -8.906 1 94.06 64 GLU B O 1
ATOM 1924 N N . VAL B 1 65 ? -4.488 16.031 -9.828 1 95.44 65 VAL B N 1
ATOM 1925 C CA . VAL B 1 65 ? -4.145 17.375 -10.305 1 95.44 65 VAL B CA 1
ATOM 1926 C C . VAL B 1 65 ? -3.855 18.281 -9.109 1 95.44 65 VAL B C 1
ATOM 1928 O O . VAL B 1 65 ? -2.857 19.016 -9.102 1 95.44 65 VAL B O 1
ATOM 1931 N N . MET B 1 66 ? -4.707 18.172 -8.125 1 95.44 66 MET B N 1
ATOM 1932 C CA . MET B 1 66 ? -4.535 19.016 -6.941 1 95.44 66 MET B CA 1
ATOM 1933 C C . MET B 1 66 ? -3.279 18.625 -6.172 1 95.44 66 MET B C 1
ATOM 1935 O O . MET B 1 66 ? -2.584 19.484 -5.629 1 95.44 66 MET B O 1
ATOM 1939 N N . LEU B 1 67 ? -2.949 17.344 -6.137 1 97.19 67 LEU B N 1
ATOM 1940 C CA . LEU B 1 67 ? -1.78 16.859 -5.41 1 97.19 67 LEU B CA 1
ATOM 1941 C C . LEU B 1 67 ? -0.496 17.422 -6.02 1 97.19 67 LEU B C 1
ATOM 1943 O O . LEU B 1 67 ? 0.533 17.5 -5.348 1 97.19 67 LEU B O 1
ATOM 1947 N N . LYS B 1 68 ? -0.558 17.844 -7.246 1 95 68 LYS B N 1
ATOM 1948 C CA . LYS B 1 68 ? 0.632 18.312 -7.945 1 95 68 LYS B CA 1
ATOM 1949 C C . LYS B 1 68 ? 0.822 19.812 -7.746 1 95 68 LYS B C 1
ATOM 1951 O O . LYS B 1 68 ? 1.844 20.375 -8.148 1 95 68 LYS B O 1
ATOM 1956 N N . GLN B 1 69 ? -0.131 20.469 -7.113 1 94.31 69 GLN B N 1
ATOM 1957 C CA . GLN B 1 69 ? -0.011 21.891 -6.848 1 94.31 69 GLN B CA 1
ATOM 1958 C C . GLN B 1 69 ? 1.049 22.172 -5.785 1 94.31 69 GLN B C 1
ATOM 1960 O O . GLN B 1 69 ? 1.303 21.328 -4.922 1 94.31 69 GLN B O 1
ATOM 1965 N N . GLU B 1 70 ? 1.608 23.297 -5.742 1 88.94 70 GLU B N 1
ATOM 1966 C CA . GLU B 1 70 ? 2.777 23.672 -4.953 1 88.94 70 GLU B CA 1
ATOM 1967 C C . GLU B 1 70 ? 2.484 23.578 -3.459 1 88.94 70 GLU B C 1
ATOM 1969 O O . GLU B 1 70 ? 3.338 23.156 -2.678 1 88.94 70 GLU B O 1
ATOM 1974 N N . ASN B 1 71 ? 1.316 23.891 -3.082 1 92.69 71 ASN B N 1
ATOM 1975 C CA . ASN B 1 71 ? 1.03 23.984 -1.655 1 92.69 71 ASN B CA 1
ATOM 1976 C C . ASN B 1 71 ? 0.541 22.656 -1.097 1 92.69 71 ASN B C 1
ATOM 1978 O O . ASN B 1 71 ? 0.381 22.5 0.116 1 92.69 71 ASN B O 1
ATOM 1982 N N . SER B 1 72 ? 0.373 21.703 -1.94 1 97 72 SER B N 1
ATOM 1983 C CA . SER B 1 72 ? -0.253 20.453 -1.535 1 97 72 SER B CA 1
ATOM 1984 C C . SER B 1 72 ? 0.62 19.688 -0.538 1 97 72 SER B C 1
ATOM 1986 O O . SER B 1 72 ? 0.109 19.094 0.407 1 97 72 SER B O 1
ATOM 1988 N N . CYS B 1 73 ? 1.909 19.734 -0.74 1 97.69 73 CYS B N 1
ATOM 1989 C CA . CYS B 1 73 ? 2.814 19.062 0.183 1 97.69 73 CYS B CA 1
ATOM 1990 C C . CYS B 1 73 ? 2.619 19.578 1.606 1 97.69 73 CYS B C 1
ATOM 1992 O O . CYS B 1 73 ? 2.398 18.781 2.527 1 97.69 73 CYS B O 1
ATOM 1994 N N . CYS B 1 74 ? 2.613 20.859 1.794 1 97.62 74 CYS B N 1
ATOM 1995 C CA . CYS B 1 74 ? 2.529 21.438 3.133 1 97.62 74 CYS B CA 1
ATOM 1996 C C . CYS B 1 74 ? 1.133 21.25 3.715 1 97.62 74 CYS B C 1
ATOM 1998 O O . CYS B 1 74 ? 0.977 21.078 4.926 1 97.62 74 CYS B O 1
ATOM 2000 N N . ILE B 1 75 ? 0.114 21.266 2.857 1 98.19 75 ILE B N 1
ATOM 2001 C CA . ILE B 1 75 ? -1.238 20.953 3.312 1 98.19 75 ILE B CA 1
ATOM 2002 C C . ILE B 1 75 ? -1.279 19.547 3.895 1 98.19 75 ILE B C 1
ATOM 2004 O O . ILE B 1 75 ? -1.781 19.328 5.004 1 98.19 75 ILE B O 1
ATOM 2008 N N . ASN B 1 76 ? -0.767 18.578 3.195 1 98.62 76 ASN B N 1
ATOM 2009 C CA . ASN B 1 76 ? -0.749 17.188 3.678 1 98.62 76 ASN B CA 1
ATOM 2010 C C . ASN B 1 76 ? 0.163 17.047 4.891 1 98.62 76 ASN B C 1
ATOM 2012 O O . ASN B 1 76 ? -0.105 16.219 5.773 1 98.62 76 ASN B O 1
ATOM 2016 N N . ALA B 1 77 ? 1.218 17.859 4.961 1 98.56 77 ALA B N 1
ATOM 2017 C CA . ALA B 1 77 ? 2.082 17.859 6.137 1 98.56 77 ALA B CA 1
ATOM 2018 C C . ALA B 1 77 ? 1.318 18.297 7.383 1 98.56 77 ALA B C 1
ATOM 2020 O O . ALA B 1 77 ? 1.558 17.797 8.477 1 98.56 77 ALA B O 1
ATOM 2021 N N . MET B 1 78 ? 0.433 19.234 7.211 1 98.56 78 MET B N 1
ATOM 2022 C CA . MET B 1 78 ? -0.373 19.672 8.344 1 98.56 78 MET B CA 1
ATOM 2023 C C . MET B 1 78 ? -1.297 18.562 8.82 1 98.56 78 MET B C 1
ATOM 2025 O O . MET B 1 78 ? -1.472 18.359 10.023 1 98.56 78 MET B O 1
ATOM 2029 N N . ILE B 1 79 ? -1.884 17.875 7.883 1 98.69 79 ILE B N 1
ATOM 2030 C CA . ILE B 1 79 ? -2.721 16.734 8.25 1 98.69 79 ILE B CA 1
ATOM 2031 C C . ILE B 1 79 ? -1.87 15.664 8.938 1 98.69 79 ILE B C 1
ATOM 2033 O O . ILE B 1 79 ? -2.295 15.062 9.93 1 98.69 79 ILE B O 1
ATOM 2037 N N . LEU B 1 80 ? -0.679 15.461 8.43 1 98.81 80 LEU B N 1
ATOM 2038 C CA . LEU B 1 80 ? 0.249 14.516 9.047 1 98.81 80 LEU B CA 1
ATOM 2039 C C . LEU B 1 80 ? 0.521 14.883 10.5 1 98.81 80 LEU B C 1
ATOM 2041 O O . LEU B 1 80 ? 0.527 14.016 11.375 1 98.81 80 LEU B O 1
ATOM 2045 N N . ASN B 1 81 ? 0.733 16.125 10.711 1 98.25 81 ASN B N 1
ATOM 2046 C CA . ASN B 1 81 ? 0.964 16.578 12.078 1 98.25 81 ASN B CA 1
ATOM 2047 C C . ASN B 1 81 ? -0.203 16.203 12.992 1 98.25 81 ASN B C 1
ATOM 2049 O O . ASN B 1 81 ? 0.003 15.797 14.141 1 98.25 81 ASN B O 1
ATOM 2053 N N . TYR B 1 82 ? -1.36 16.406 12.508 1 98.44 82 TYR B N 1
ATOM 2054 C CA . TYR B 1 82 ? -2.539 16.016 13.273 1 98.44 82 TYR B CA 1
ATOM 2055 C C . TYR B 1 82 ? -2.543 14.523 13.562 1 98.44 82 TYR B C 1
ATOM 2057 O O . TYR B 1 82 ? -2.852 14.102 14.68 1 98.44 82 TYR B O 1
ATOM 2065 N N . 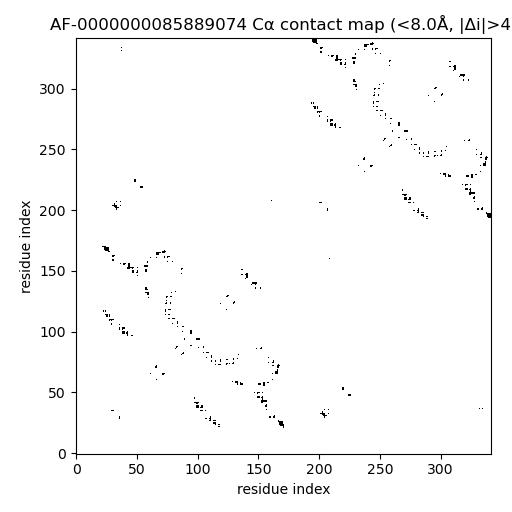TYR B 1 83 ? -2.262 13.711 12.586 1 98.81 83 TYR B N 1
ATOM 2066 C CA . TYR B 1 83 ? -2.182 12.258 12.734 1 98.81 83 TYR B CA 1
ATOM 2067 C C . TYR B 1 83 ? -1.199 11.875 13.836 1 98.81 83 TYR B C 1
ATOM 2069 O O . TYR B 1 83 ? -1.517 11.062 14.703 1 98.81 83 TYR B O 1
ATOM 2077 N N . LEU B 1 84 ? -0.002 12.438 13.781 1 98.75 84 LEU B N 1
ATOM 2078 C CA . LEU B 1 84 ? 1.052 12.086 14.727 1 98.75 84 LEU B CA 1
ATOM 2079 C C . LEU B 1 84 ? 0.67 12.492 16.141 1 98.75 84 LEU B C 1
ATOM 2081 O O . LEU B 1 84 ? 1.001 11.805 17.109 1 98.75 84 LEU B O 1
ATOM 2085 N N . LYS B 1 85 ? -0.106 13.516 16.219 1 98 85 LYS B N 1
ATOM 2086 C CA . LYS B 1 85 ? -0.457 14.055 17.531 1 98 85 LYS B CA 1
ATOM 2087 C C . LYS B 1 85 ? -1.652 13.312 18.125 1 98 85 LYS B C 1
ATOM 2089 O O . LYS B 1 85 ? -1.683 13.039 19.328 1 98 85 LYS B O 1
ATOM 2094 N N . HIS B 1 86 ? -2.609 12.938 17.281 1 97.94 86 HIS B N 1
ATOM 2095 C CA . HIS B 1 86 ? -3.893 12.531 17.844 1 97.94 86 HIS B CA 1
ATOM 2096 C C . HIS B 1 86 ? -4.215 11.086 17.484 1 97.94 86 HIS B C 1
ATOM 2098 O O . HIS B 1 86 ? -5.074 10.461 18.109 1 97.94 86 HIS B O 1
ATOM 2104 N N . ILE B 1 87 ? -3.557 10.562 16.578 1 98.5 87 ILE B N 1
ATOM 2105 C CA . ILE B 1 87 ? -3.998 9.273 16.047 1 98.5 87 ILE B CA 1
ATOM 2106 C C . ILE B 1 87 ? -2.889 8.234 16.234 1 98.5 87 ILE B C 1
ATOM 2108 O O . ILE B 1 87 ? -3.131 7.137 16.734 1 98.5 87 ILE B O 1
ATOM 2112 N N . LEU B 1 88 ? -1.655 8.602 15.883 1 98.69 88 LEU B N 1
ATOM 2113 C CA . LEU B 1 88 ? -0.56 7.641 15.82 1 98.69 88 LEU B CA 1
ATOM 2114 C C . LEU B 1 88 ? 0.388 7.82 17 1 98.69 88 LEU B C 1
ATOM 2116 O O . LEU B 1 88 ? 1.492 7.273 17.016 1 98.69 88 LEU B O 1
ATOM 2120 N N . HIS B 1 89 ? 0.023 8.633 17.938 1 97.56 89 HIS B N 1
ATOM 2121 C CA . HIS B 1 89 ? 0.874 8.82 19.109 1 97.56 89 HIS B CA 1
ATOM 2122 C C . HIS B 1 89 ? 1.083 7.504 19.859 1 97.56 89 HIS B C 1
ATOM 2124 O O . HIS B 1 89 ? 0.293 6.57 19.703 1 97.56 89 HIS B O 1
ATOM 2130 N N . ALA B 1 90 ? 2.09 7.441 20.609 1 96.44 90 ALA B N 1
ATOM 2131 C CA . ALA B 1 90 ? 2.424 6.234 21.359 1 96.44 90 ALA B CA 1
ATOM 2132 C C . ALA B 1 90 ? 1.332 5.902 22.375 1 96.44 90 ALA B C 1
ATOM 2134 O O . ALA B 1 90 ? 0.883 6.773 23.125 1 96.44 90 ALA B O 1
ATOM 2135 N N . ASP B 1 91 ? 0.88 4.758 22.281 1 95.81 91 ASP B N 1
ATOM 2136 C CA . ASP B 1 91 ? -0.184 4.199 23.109 1 95.81 91 ASP B CA 1
ATOM 2137 C C . ASP B 1 91 ? -0.08 2.68 23.188 1 95.81 91 ASP B C 1
ATOM 2139 O O . ASP B 1 91 ? -0.245 1.988 22.188 1 95.81 91 ASP B O 1
ATOM 2143 N N . ASP B 1 92 ? 0.061 2.182 24.344 1 95.62 92 ASP B N 1
ATOM 2144 C CA . ASP B 1 92 ? 0.331 0.759 24.531 1 95.62 92 ASP B CA 1
ATOM 2145 C C . ASP B 1 92 ? -0.78 -0.094 23.922 1 95.62 92 ASP B C 1
ATOM 2147 O O . ASP B 1 92 ? -0.508 -1.107 23.266 1 95.62 92 ASP B O 1
ATOM 2151 N N . HIS B 1 93 ? -1.943 0.319 24.156 1 95.31 93 HIS B N 1
ATOM 2152 C CA . HIS B 1 93 ? -3.086 -0.444 23.656 1 95.31 93 HIS B CA 1
ATOM 2153 C C . HIS B 1 93 ? -3.121 -0.462 22.141 1 95.31 93 HIS B C 1
ATOM 2155 O O . HIS B 1 93 ? -3.309 -1.519 21.531 1 95.31 93 HIS B O 1
ATOM 2161 N N . VAL B 1 94 ? -2.906 0.663 21.531 1 95.81 94 VAL B N 1
ATOM 2162 C CA . VAL B 1 94 ? -2.949 0.788 20.078 1 95.81 94 VAL B CA 1
ATOM 2163 C C . VAL B 1 94 ? -1.727 0.11 19.469 1 95.81 94 VAL B C 1
ATOM 2165 O O . VAL B 1 94 ? -1.835 -0.575 18.453 1 95.81 94 VAL B O 1
ATOM 2168 N N . ASP B 1 95 ? -0.617 0.23 20.109 1 96.81 95 ASP B N 1
ATOM 2169 C CA . ASP B 1 95 ? 0.618 -0.353 19.594 1 96.81 95 ASP B CA 1
ATOM 2170 C C . ASP B 1 95 ? 0.544 -1.878 19.578 1 96.81 95 ASP B C 1
ATOM 2172 O O . ASP B 1 95 ? 1.128 -2.529 18.719 1 96.81 95 ASP B O 1
ATOM 2176 N N . LYS B 1 96 ? -0.168 -2.475 20.531 1 96.19 96 LYS B N 1
ATOM 2177 C CA . LYS B 1 96 ? -0.372 -3.92 20.562 1 96.19 96 LYS B CA 1
ATOM 2178 C C . LYS B 1 96 ? -1.317 -4.363 19.453 1 96.19 96 LYS B C 1
ATOM 2180 O O . LYS B 1 96 ? -1.129 -5.426 18.859 1 96.19 96 LYS B O 1
ATOM 2185 N N . LYS B 1 97 ? -2.277 -3.504 19.188 1 96.38 97 LYS B N 1
ATOM 2186 C CA . LYS B 1 97 ? -3.287 -3.816 18.188 1 96.38 97 LYS B CA 1
ATOM 2187 C C . LYS B 1 97 ? -2.689 -3.797 16.781 1 96.38 97 LYS B C 1
ATOM 2189 O O . LYS B 1 97 ? -3.066 -4.605 15.922 1 96.38 97 LYS B O 1
ATOM 2194 N N . TYR B 1 98 ? -1.761 -2.906 16.547 1 97.19 98 TYR B N 1
ATOM 2195 C CA . TYR B 1 98 ? -1.108 -2.748 15.25 1 97.19 98 TYR B CA 1
ATOM 2196 C C . TYR B 1 98 ? 0.396 -2.963 15.367 1 97.19 98 TYR B C 1
ATOM 2198 O O . TYR B 1 98 ? 1.157 -2.004 15.516 1 97.19 98 TYR B O 1
ATOM 2206 N N . PRO B 1 99 ? 0.851 -4.121 15.078 1 94.5 99 PRO B N 1
ATOM 2207 C CA . PRO B 1 99 ? 2.25 -4.453 15.352 1 94.5 99 PRO B CA 1
ATOM 2208 C C . PRO B 1 99 ? 3.229 -3.605 14.539 1 94.5 99 PRO B C 1
ATOM 2210 O O . PRO B 1 99 ? 4.375 -3.418 14.953 1 94.5 99 PRO B O 1
ATOM 2213 N N . HIS B 1 100 ? 2.867 -3.104 13.43 1 96.44 100 HIS B N 1
ATOM 2214 C CA . HIS B 1 100 ? 3.787 -2.363 12.57 1 96.44 100 HIS B CA 1
ATOM 2215 C C . HIS B 1 100 ? 3.682 -0.862 12.82 1 96.44 100 HIS B C 1
ATOM 2217 O O . HIS B 1 100 ? 4.371 -0.072 12.172 1 96.44 100 HIS B O 1
ATOM 2223 N N . ILE B 1 101 ? 2.924 -0.382 13.773 1 98.31 101 ILE B N 1
ATOM 2224 C CA . ILE B 1 101 ? 2.604 1.033 13.922 1 98.31 101 ILE B CA 1
ATOM 2225 C C . ILE B 1 101 ? 3.848 1.803 14.359 1 98.31 101 ILE B C 1
ATOM 2227 O O . ILE B 1 101 ? 4.027 2.965 13.992 1 98.31 101 ILE B O 1
ATOM 2231 N N . HIS B 1 102 ? 4.73 1.205 15.125 1 97.38 102 HIS B N 1
ATOM 2232 C CA . HIS B 1 102 ? 5.926 1.897 15.594 1 97.38 102 HIS B CA 1
ATOM 2233 C C . HIS B 1 102 ? 6.844 2.268 14.438 1 97.38 102 HIS B C 1
ATOM 2235 O O . HIS B 1 102 ? 7.422 3.357 14.422 1 97.38 102 HIS B O 1
ATOM 2241 N N . PHE B 1 103 ? 6.941 1.299 13.438 1 98 103 PHE B N 1
ATOM 2242 C CA . PHE B 1 103 ? 7.766 1.569 12.266 1 98 103 PHE B CA 1
ATOM 2243 C C . PHE B 1 103 ? 7.168 2.695 11.43 1 98 103 PHE B C 1
ATOM 2245 O O . PHE B 1 103 ? 7.875 3.615 11.023 1 98 103 PHE B O 1
ATOM 2252 N N . VAL B 1 104 ? 5.902 2.623 11.242 1 98.75 104 VAL B N 1
ATOM 2253 C CA . VAL B 1 104 ? 5.195 3.623 10.453 1 98.75 104 VAL B CA 1
ATOM 2254 C C . VAL B 1 104 ? 5.277 4.984 11.141 1 98.75 104 VAL B C 1
ATOM 2256 O O . VAL B 1 104 ? 5.602 5.988 10.5 1 98.75 104 VAL B O 1
ATOM 2259 N N . ARG B 1 105 ? 5.031 5.008 12.414 1 98.75 105 ARG B N 1
ATOM 2260 C CA . ARG B 1 105 ? 5.102 6.238 13.195 1 98.75 105 ARG B CA 1
ATOM 2261 C C . ARG B 1 105 ? 6.477 6.883 13.078 1 98.75 105 ARG B C 1
ATOM 2263 O O . ARG B 1 105 ? 6.586 8.094 12.859 1 98.75 105 ARG B O 1
ATOM 2270 N N . SER B 1 106 ? 7.496 6.113 13.234 1 98.69 106 SER B N 1
ATOM 2271 C CA . SER B 1 106 ? 8.867 6.617 13.156 1 98.69 106 SER B CA 1
ATOM 2272 C C . SER B 1 106 ? 9.156 7.227 11.789 1 98.69 106 SER B C 1
ATOM 2274 O O . SER B 1 106 ? 9.734 8.312 11.703 1 98.69 106 SER B O 1
ATOM 2276 N N . ASP B 1 107 ? 8.75 6.562 10.75 1 98.88 107 ASP B N 1
ATOM 2277 C CA . ASP B 1 107 ? 8.977 7.066 9.398 1 98.88 107 ASP B CA 1
ATOM 2278 C C . ASP B 1 107 ? 8.18 8.344 9.148 1 98.88 107 ASP B C 1
ATOM 2280 O O . ASP B 1 107 ? 8.695 9.297 8.555 1 98.88 107 ASP B O 1
ATOM 2284 N N . LEU B 1 108 ? 6.957 8.359 9.602 1 98.94 108 LEU B N 1
ATOM 2285 C CA . LEU B 1 108 ? 6.125 9.547 9.406 1 98.94 108 LEU B CA 1
ATOM 2286 C C . LEU B 1 108 ? 6.648 10.719 10.227 1 98.94 108 LEU B C 1
ATOM 2288 O O . LEU B 1 108 ? 6.562 11.867 9.789 1 98.94 108 LEU B O 1
ATOM 2292 N N . GLN B 1 109 ? 7.215 10.398 11.367 1 98.88 109 GLN B N 1
ATOM 2293 C CA . GLN B 1 109 ? 7.844 11.438 12.172 1 98.88 109 GLN B CA 1
ATOM 2294 C C . GLN B 1 109 ? 9.047 12.039 11.445 1 98.88 109 GLN B C 1
ATOM 2296 O O . GLN B 1 109 ? 9.266 13.25 11.5 1 98.88 109 GLN B O 1
ATOM 2301 N N . ARG B 1 110 ? 9.805 11.234 10.836 1 98.81 110 ARG B N 1
ATOM 2302 C CA . ARG B 1 110 ? 10.953 11.727 10.078 1 98.81 110 ARG B CA 1
ATOM 2303 C C . ARG B 1 110 ? 10.508 12.625 8.93 1 98.81 110 ARG B C 1
ATOM 2305 O O . ARG B 1 110 ? 11.117 13.672 8.672 1 98.81 110 ARG B O 1
ATOM 2312 N N . ILE B 1 111 ? 9.445 12.25 8.281 1 98.88 111 ILE B N 1
ATOM 2313 C CA . ILE B 1 111 ? 8.906 13.07 7.203 1 98.88 111 ILE B CA 1
ATOM 2314 C C . ILE B 1 111 ? 8.484 14.43 7.746 1 98.88 111 ILE B C 1
ATOM 2316 O O . ILE B 1 111 ? 8.852 15.469 7.188 1 98.88 111 ILE B O 1
ATOM 2320 N N . ALA B 1 112 ? 7.738 14.398 8.828 1 98.56 112 ALA B N 1
ATOM 2321 C CA . ALA B 1 112 ? 7.273 15.641 9.445 1 98.56 112 ALA B CA 1
ATOM 2322 C C . ALA B 1 112 ? 8.445 16.531 9.828 1 98.56 112 ALA B C 1
ATOM 2324 O O . ALA B 1 112 ? 8.406 17.75 9.625 1 98.56 112 ALA B O 1
ATOM 2325 N N . HIS B 1 113 ? 9.438 15.953 10.375 1 98.12 113 HIS B N 1
ATOM 2326 C CA . HIS B 1 113 ? 10.609 16.703 10.812 1 98.12 113 HIS B CA 1
ATOM 2327 C C . HIS B 1 113 ? 11.305 17.375 9.641 1 98.12 113 HIS B C 1
ATOM 2329 O O . HIS B 1 113 ? 11.703 18.547 9.734 1 98.12 113 HIS B O 1
ATOM 2335 N N . ILE B 1 114 ? 11.445 16.688 8.586 1 97.56 114 ILE B N 1
ATOM 2336 C CA . ILE B 1 114 ? 12.125 17.188 7.398 1 97.56 114 ILE B CA 1
ATOM 2337 C C . ILE B 1 114 ? 11.32 18.344 6.805 1 97.56 114 ILE B C 1
ATOM 2339 O O . ILE B 1 114 ? 11.891 19.328 6.324 1 97.56 114 ILE B O 1
ATOM 2343 N N . LEU B 1 115 ? 9.977 18.281 6.883 1 97.06 115 LEU B N 1
ATOM 2344 C CA . LEU B 1 115 ? 9.125 19.266 6.215 1 97.06 115 LEU B CA 1
ATOM 2345 C C . LEU B 1 115 ? 8.859 20.469 7.117 1 97.06 115 LEU B C 1
ATOM 2347 O O . LEU B 1 115 ? 8.469 21.531 6.641 1 97.06 115 LEU B O 1
ATOM 2351 N N . LYS B 1 116 ? 9.078 20.344 8.352 1 96.5 116 LYS B N 1
ATOM 2352 C CA . LYS B 1 116 ? 8.68 21.328 9.359 1 96.5 116 LYS B CA 1
ATOM 2353 C C . LYS B 1 116 ? 9.219 22.703 9.023 1 96.5 116 LYS B C 1
ATOM 2355 O O . LYS B 1 116 ? 8.461 23.672 8.969 1 96.5 116 LYS B O 1
ATOM 2360 N N . PRO B 1 117 ? 10.492 22.891 8.672 1 94.56 117 PRO B N 1
ATOM 2361 C CA . PRO B 1 117 ? 11.016 24.234 8.406 1 94.56 117 PRO B CA 1
ATOM 2362 C C . PRO B 1 117 ? 10.453 24.844 7.121 1 94.56 117 PRO B C 1
ATOM 2364 O O . PRO B 1 117 ? 10.508 26.062 6.938 1 94.56 117 PRO B O 1
ATOM 2367 N N . HIS B 1 118 ? 9.875 24.062 6.336 1 93.06 118 HIS B N 1
ATOM 2368 C CA . HIS B 1 118 ? 9.422 24.531 5.035 1 93.06 118 HIS B CA 1
ATOM 2369 C C . HIS B 1 118 ? 7.918 24.766 5.027 1 93.06 118 HIS B C 1
ATOM 2371 O O . HIS B 1 118 ? 7.383 25.375 4.094 1 93.06 118 HIS B O 1
ATOM 2377 N N . CYS B 1 119 ? 7.234 24.188 6.004 1 93.94 119 CYS B N 1
ATOM 2378 C CA . CYS B 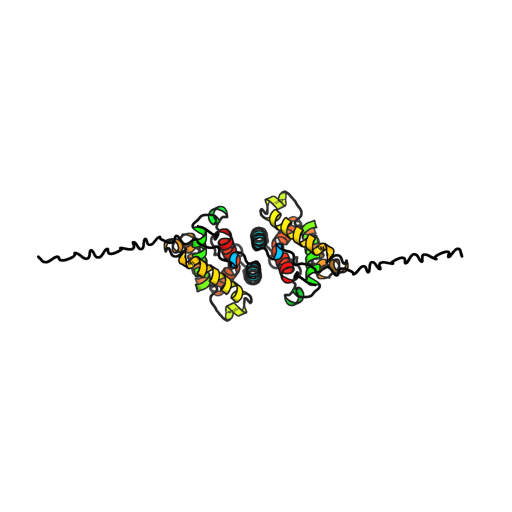1 119 ? 5.777 24.219 6.055 1 93.94 119 CYS B CA 1
ATOM 2379 C C . CYS B 1 119 ? 5.285 24.875 7.336 1 93.94 119 CYS B C 1
ATOM 2381 O O . CYS B 1 119 ? 4.336 24.391 7.961 1 93.94 119 CYS B O 1
ATOM 2383 N N . GLU B 1 120 ? 5.812 25.969 7.762 1 86.81 120 GLU B N 1
ATOM 2384 C CA . GLU B 1 120 ? 5.523 26.578 9.062 1 86.81 120 GLU B CA 1
ATOM 2385 C C . GLU B 1 120 ? 4.469 27.672 8.938 1 86.81 120 GLU B C 1
ATOM 2387 O O . GLU B 1 120 ? 3.932 28.141 9.945 1 86.81 120 GLU B O 1
ATOM 2392 N N . SER B 1 121 ? 4.062 28.047 7.816 1 85.12 121 SER B N 1
ATOM 2393 C CA . SER B 1 121 ? 3.08 29.125 7.691 1 85.12 121 SER B CA 1
ATOM 2394 C C . SER B 1 121 ? 1.727 28.703 8.25 1 85.12 121 SER B C 1
ATOM 2396 O O . SER B 1 121 ? 1.267 27.594 8.008 1 85.12 121 SER B O 1
ATOM 2398 N N . SER B 1 122 ? 1.111 29.547 9.039 1 84.12 122 SER B N 1
ATOM 2399 C CA . SER B 1 122 ? -0.216 29.312 9.594 1 84.12 122 SER B CA 1
ATOM 2400 C C . SER B 1 122 ? -1.256 29.141 8.484 1 84.12 122 SER B C 1
ATOM 2402 O O . SER B 1 122 ? -2.307 28.531 8.695 1 84.12 122 SER B O 1
ATOM 2404 N N . ASP B 1 123 ? -0.979 29.609 7.348 1 89.44 123 ASP B N 1
ATOM 2405 C CA . ASP B 1 123 ? -1.899 29.516 6.219 1 89.44 123 ASP B CA 1
ATOM 2406 C C . ASP B 1 123 ? -2.188 28.062 5.852 1 89.44 123 ASP B C 1
ATOM 2408 O O . ASP B 1 123 ? -3.307 27.734 5.457 1 89.44 123 ASP B O 1
ATOM 2412 N N . TYR B 1 124 ? -1.269 27.219 6.098 1 94.06 124 TYR B N 1
ATOM 2413 C CA . TYR B 1 124 ? -1.474 25.828 5.75 1 94.06 124 TYR B CA 1
ATOM 2414 C C . TYR B 1 124 ? -2.393 25.141 6.758 1 94.06 124 TYR B C 1
ATOM 2416 O O . TYR B 1 124 ? -3.248 24.344 6.379 1 94.06 124 TYR B O 1
ATOM 2424 N N . ALA B 1 125 ? -2.277 25.484 8.008 1 93.75 125 ALA B N 1
ATOM 2425 C CA . ALA B 1 125 ? -3.115 24.891 9.047 1 93.75 125 ALA B CA 1
ATOM 2426 C C . ALA B 1 125 ? -4.578 25.297 8.867 1 93.75 125 ALA B C 1
ATOM 2428 O O . ALA B 1 125 ? -5.484 24.562 9.258 1 93.75 125 ALA B O 1
ATOM 2429 N N . ASP B 1 126 ? -4.777 26.422 8.242 1 95.06 126 ASP B N 1
ATOM 2430 C CA . ASP B 1 126 ? -6.129 26.938 8.062 1 95.06 126 ASP B CA 1
ATOM 2431 C C . ASP B 1 126 ? -6.691 26.562 6.695 1 95.06 126 ASP B C 1
ATOM 2433 O O . ASP B 1 126 ? -7.812 26.938 6.348 1 95.06 126 ASP B O 1
ATOM 2437 N N . ASP B 1 127 ? -5.875 25.844 5.934 1 96.56 127 ASP B N 1
ATOM 2438 C CA . ASP B 1 127 ? -6.355 25.422 4.625 1 96.56 127 ASP B CA 1
ATOM 2439 C C . ASP B 1 127 ? -7.625 24.594 4.75 1 96.56 127 ASP B C 1
ATOM 2441 O O . ASP B 1 127 ? -7.785 23.828 5.707 1 96.56 127 ASP B O 1
ATOM 2445 N N . MET B 1 128 ? -8.5 24.672 3.783 1 96.75 128 MET B N 1
ATOM 2446 C CA . MET B 1 128 ? -9.82 24.062 3.832 1 96.75 128 MET B CA 1
ATOM 2447 C C . MET B 1 128 ? -9.703 22.547 3.955 1 96.75 128 MET B C 1
ATOM 2449 O O . MET B 1 128 ? -10.523 21.906 4.621 1 96.75 128 MET B O 1
ATOM 2453 N N . HIS B 1 129 ? -8.75 21.938 3.35 1 97.31 129 HIS B N 1
ATOM 2454 C CA . HIS B 1 129 ? -8.586 20.484 3.416 1 97.31 129 HIS B CA 1
ATOM 2455 C C . HIS B 1 129 ? -8.172 20.031 4.812 1 97.31 129 HIS B C 1
ATOM 2457 O O . HIS B 1 129 ? -8.625 19 5.301 1 97.31 129 HIS B O 1
ATOM 2463 N N . VAL B 1 130 ? -7.293 20.781 5.395 1 98.06 130 VAL B N 1
ATOM 2464 C CA . VAL B 1 130 ? -6.867 20.484 6.762 1 98.06 130 VAL B CA 1
ATOM 2465 C C . VAL B 1 130 ? -8.055 20.609 7.711 1 98.06 130 VAL B C 1
ATOM 2467 O O . VAL B 1 130 ? -8.32 19.703 8.508 1 98.06 130 VAL B O 1
ATOM 2470 N N . LYS B 1 131 ? -8.781 21.672 7.574 1 98 131 LYS B N 1
ATOM 2471 C CA . LYS B 1 131 ? -9.93 21.922 8.445 1 98 131 LYS B CA 1
ATOM 2472 C C . LYS B 1 131 ? -11.016 20.875 8.227 1 98 131 LYS B C 1
ATOM 2474 O O . LYS B 1 131 ? -11.664 20.438 9.18 1 98 131 LYS B O 1
ATOM 2479 N N . GLU B 1 132 ? -11.227 20.531 6.984 1 98 132 GLU B N 1
ATOM 2480 C CA . GLU B 1 132 ? -12.195 19.484 6.688 1 98 132 GLU B CA 1
ATOM 2481 C C . GLU B 1 132 ? -11.844 18.188 7.406 1 98 132 GLU B C 1
ATOM 2483 O O . GLU B 1 132 ? -12.695 17.562 8.031 1 98 132 GLU B O 1
ATOM 2488 N N . PHE B 1 133 ? -10.625 17.797 7.332 1 98.5 133 PHE B N 1
ATOM 2489 C CA . PHE B 1 133 ? -10.195 16.578 8.008 1 98.5 133 PHE B CA 1
ATOM 2490 C C . PHE B 1 133 ? -10.406 16.688 9.516 1 98.5 133 PHE B C 1
ATOM 2492 O O . PHE B 1 133 ? -10.969 15.789 10.133 1 98.5 133 PHE B O 1
ATOM 2499 N N . GLU B 1 134 ? -9.891 17.766 10.07 1 98.44 134 GLU B N 1
ATOM 2500 C CA . GLU B 1 134 ? -10.008 17.953 11.516 1 98.44 134 GLU B CA 1
ATOM 2501 C C . GLU B 1 134 ? -11.461 17.891 11.969 1 98.44 134 GLU B C 1
ATOM 2503 O O . GLU B 1 134 ? -11.781 17.234 12.961 1 98.44 134 GLU B O 1
ATOM 2508 N N . THR B 1 135 ? -12.336 18.516 11.25 1 98 135 THR B N 1
ATOM 2509 C CA . THR B 1 135 ? -13.75 18.516 11.586 1 98 135 THR B CA 1
ATOM 2510 C C . THR B 1 135 ? -14.344 17.109 11.477 1 98 135 THR B C 1
ATOM 2512 O O . THR B 1 135 ? -15.062 16.672 12.375 1 98 135 THR B O 1
ATOM 2515 N N . ASN B 1 136 ? -14.039 16.438 10.398 1 97.75 136 ASN B N 1
ATOM 2516 C CA . ASN B 1 136 ? -14.508 15.062 10.219 1 97.75 136 ASN B CA 1
ATOM 2517 C C . ASN B 1 136 ? -14.07 14.164 11.383 1 97.75 136 ASN B C 1
ATOM 2519 O O . ASN B 1 136 ? -14.891 13.438 11.945 1 97.75 136 ASN B O 1
ATOM 2523 N N . TYR B 1 137 ? -12.789 14.211 11.75 1 98.31 137 TYR B N 1
ATOM 2524 C CA . TYR B 1 137 ? -12.25 13.344 12.789 1 98.31 137 TYR B CA 1
ATOM 2525 C C . TYR B 1 137 ? -12.859 13.68 14.148 1 98.31 137 TYR B C 1
ATOM 2527 O O . TYR B 1 137 ? -13.258 12.781 14.891 1 98.31 137 TYR B O 1
ATOM 2535 N N . LYS B 1 138 ? -12.953 14.961 14.422 1 98.12 138 LYS B N 1
ATOM 2536 C CA . LYS B 1 138 ? -13.5 15.391 15.703 1 98.12 138 LYS B CA 1
ATOM 2537 C C . LYS B 1 138 ? -14.969 14.992 15.828 1 98.12 138 LYS B C 1
ATOM 2539 O O . LYS B 1 138 ? -15.383 14.453 16.859 1 98.12 138 LYS B O 1
ATOM 2544 N N . THR B 1 139 ? -15.711 15.203 14.805 1 97.44 139 THR B N 1
ATOM 2545 C CA . THR B 1 139 ? -17.141 14.883 14.828 1 97.44 139 THR B CA 1
ATOM 2546 C C . THR B 1 139 ? -17.344 13.375 14.977 1 97.44 139 THR B C 1
ATOM 2548 O O . THR B 1 139 ? -18.141 12.938 15.805 1 97.44 139 THR B O 1
ATOM 2551 N N . ALA B 1 140 ? -16.625 12.656 14.203 1 96.62 140 ALA B N 1
ATOM 2552 C CA . ALA B 1 140 ? -16.75 11.203 14.289 1 96.62 140 ALA B CA 1
ATOM 2553 C C . ALA B 1 140 ? -16.281 10.695 15.648 1 96.62 140 ALA B C 1
ATOM 2555 O O . ALA B 1 140 ? -16.859 9.758 16.203 1 96.62 140 ALA B O 1
ATOM 2556 N N . SER B 1 141 ? -15.219 11.305 16.219 1 97.38 141 SER B N 1
ATOM 2557 C CA . SER B 1 141 ? -14.641 10.867 17.469 1 97.38 141 SER B CA 1
ATOM 2558 C C . SER B 1 141 ? -15.586 11.125 18.641 1 97.38 141 SER B C 1
ATOM 2560 O O . SER B 1 141 ? -15.547 10.422 19.656 1 97.38 141 SER B O 1
ATOM 2562 N N . GLU B 1 142 ? -16.406 12.133 18.516 1 97.12 142 GLU B N 1
ATOM 2563 C CA . GLU B 1 142 ? -17.391 12.445 19.547 1 97.12 142 GLU B CA 1
ATOM 2564 C C . GLU B 1 142 ? -18.422 11.328 19.688 1 97.12 142 GLU B C 1
ATOM 2566 O O . GLU B 1 142 ? -18.938 11.078 20.781 1 97.12 142 GLU B O 1
ATOM 2571 N N . HIS B 1 143 ? -18.641 10.68 18.625 1 94.94 143 HIS B N 1
ATOM 2572 C CA . HIS B 1 143 ? -19.609 9.602 18.641 1 94.94 143 HIS B CA 1
ATOM 2573 C C . HIS B 1 143 ? -18.969 8.289 19.094 1 94.94 143 HIS B C 1
ATOM 2575 O O . HIS B 1 143 ? -19.531 7.574 19.922 1 94.94 143 HIS B O 1
ATOM 2581 N N . ASP B 1 144 ? -17.844 7.953 18.531 1 95.62 144 ASP B N 1
ATOM 2582 C CA . ASP B 1 144 ? -17.125 6.727 18.844 1 95.62 144 ASP B CA 1
ATOM 2583 C C . ASP B 1 144 ? -15.625 6.898 18.609 1 95.62 144 ASP B C 1
ATOM 2585 O O . ASP B 1 144 ? -15.133 6.699 17.5 1 95.62 144 ASP B O 1
ATOM 2589 N N . TYR B 1 145 ? -14.906 7.145 19.609 1 96.56 145 TYR B N 1
ATOM 2590 C CA . TYR B 1 145 ? -13.492 7.48 19.531 1 96.56 145 TYR B CA 1
ATOM 2591 C C . TYR B 1 145 ? -12.672 6.309 19 1 96.56 145 TYR B C 1
ATOM 2593 O O . TYR B 1 145 ? -11.867 6.465 18.078 1 96.56 145 TYR B O 1
ATOM 2601 N N . GLU B 1 146 ? -12.898 5.102 19.578 1 94.88 146 GLU B N 1
ATOM 2602 C CA . GLU B 1 146 ? -12.109 3.932 19.219 1 94.88 146 GLU B CA 1
ATOM 2603 C C . GLU B 1 146 ? -12.328 3.549 17.75 1 94.88 146 GLU B C 1
ATOM 2605 O O . GLU B 1 146 ? -11.375 3.246 17.031 1 94.88 146 GLU B O 1
ATOM 2610 N N . LYS B 1 147 ? -13.539 3.541 17.344 1 95.19 147 LYS B N 1
ATOM 2611 C CA . LYS B 1 147 ? -13.883 3.244 15.961 1 95.19 147 LYS B CA 1
ATOM 2612 C C . LYS B 1 147 ? -13.273 4.277 15.016 1 95.19 147 LYS B C 1
ATOM 2614 O O . LYS B 1 147 ? -12.766 3.924 13.953 1 95.19 147 LYS B O 1
ATOM 2619 N N . THR B 1 148 ? -13.383 5.539 15.438 1 97.12 148 THR B N 1
ATOM 2620 C CA . THR B 1 148 ? -12.852 6.621 14.617 1 97.12 148 THR B CA 1
ATOM 2621 C C . THR B 1 148 ? -11.328 6.516 14.5 1 97.12 148 THR B C 1
ATOM 2623 O O . THR B 1 148 ? -10.773 6.699 13.414 1 97.12 148 THR B O 1
ATOM 2626 N N . ARG B 1 149 ? -10.688 6.285 15.562 1 97.56 149 ARG B N 1
ATOM 2627 C CA . ARG B 1 149 ? -9.234 6.145 15.523 1 97.56 149 ARG B CA 1
ATOM 2628 C C . ARG B 1 149 ? -8.82 4.961 14.656 1 97.56 149 ARG B C 1
ATOM 2630 O O . ARG B 1 149 ? -7.863 5.051 13.883 1 97.56 149 ARG B O 1
ATOM 2637 N N . ASN B 1 150 ? -9.531 3.828 14.742 1 97 150 ASN B N 1
ATOM 2638 C CA . ASN B 1 150 ? -9.266 2.691 13.867 1 97 150 ASN B CA 1
ATOM 2639 C C . ASN B 1 150 ? -9.43 3.066 12.391 1 97 150 ASN B C 1
ATOM 2641 O O . ASN B 1 150 ? -8.594 2.699 11.562 1 97 150 ASN B O 1
ATOM 2645 N N . LYS B 1 151 ? -10.492 3.746 12.141 1 97 151 LYS B N 1
ATOM 2646 C CA . LYS B 1 151 ? -10.719 4.188 10.766 1 97 151 LYS B CA 1
ATOM 2647 C C . LYS B 1 151 ? -9.57 5.066 10.273 1 97 151 LYS B C 1
ATOM 2649 O O . LYS B 1 151 ? -9.094 4.91 9.148 1 97 151 LYS B O 1
ATOM 2654 N N . ALA B 1 152 ? -9.141 6.008 11.102 1 98.12 152 ALA B N 1
ATOM 2655 C CA . ALA B 1 152 ? -8.039 6.898 10.742 1 98.12 152 ALA B CA 1
ATOM 2656 C C . ALA B 1 152 ? -6.75 6.113 10.523 1 98.12 152 ALA B C 1
ATOM 2658 O O . ALA B 1 152 ? -5.988 6.406 9.602 1 98.12 152 ALA B O 1
ATOM 2659 N N . VAL B 1 153 ? -6.523 5.148 11.367 1 98.25 153 VAL B N 1
ATOM 2660 C CA . VAL B 1 153 ? -5.352 4.297 11.188 1 98.25 153 VAL B CA 1
ATOM 2661 C C . VAL B 1 153 ? -5.406 3.617 9.828 1 98.25 153 VAL B C 1
ATOM 2663 O O . VAL B 1 153 ? -4.406 3.586 9.102 1 98.25 153 VAL B O 1
ATOM 2666 N N . GLY B 1 154 ? -6.539 3.131 9.445 1 97 154 GLY B N 1
ATOM 2667 C CA . GLY B 1 154 ? -6.719 2.479 8.156 1 97 154 GLY B CA 1
ATOM 2668 C C . GLY B 1 154 ? -6.504 3.412 6.98 1 97 154 GLY B C 1
ATOM 2669 O O . GLY B 1 154 ? -6.125 2.971 5.891 1 97 154 GLY B O 1
ATOM 2670 N N . GLU B 1 155 ? -6.684 4.738 7.195 1 97.69 155 GLU B N 1
ATOM 2671 C CA . GLU B 1 155 ? -6.57 5.715 6.113 1 97.69 155 GLU B CA 1
ATOM 2672 C C . GLU B 1 155 ? -5.164 6.301 6.051 1 97.69 155 GLU B C 1
ATOM 2674 O O . GLU B 1 155 ? -4.859 7.105 5.164 1 97.69 155 GLU B O 1
ATOM 2679 N N . THR B 1 156 ? -4.305 5.809 6.945 1 98.62 156 THR B N 1
ATOM 2680 C CA . THR B 1 156 ? -2.945 6.34 6.973 1 98.62 156 THR B CA 1
ATOM 2681 C C . THR B 1 156 ? -2.254 6.125 5.629 1 98.62 156 THR B C 1
ATOM 2683 O O . THR B 1 156 ? -1.462 6.965 5.195 1 98.62 156 THR B O 1
ATOM 2686 N N . ILE B 1 157 ? -2.584 5.043 4.965 1 98.44 157 ILE B N 1
ATOM 2687 C CA . ILE B 1 157 ? -1.921 4.727 3.703 1 98.44 157 ILE B CA 1
ATOM 2688 C C . ILE B 1 157 ? -2.363 5.715 2.627 1 98.44 157 ILE B C 1
ATOM 2690 O O . ILE B 1 157 ? -1.588 6.051 1.728 1 98.44 157 ILE B O 1
ATOM 2694 N N . ILE B 1 158 ? -3.564 6.223 2.684 1 98.12 158 ILE B N 1
ATOM 2695 C CA . ILE B 1 158 ? -4.031 7.27 1.779 1 98.12 158 ILE B CA 1
ATOM 2696 C C . ILE B 1 158 ? -3.236 8.547 2.016 1 98.12 158 ILE B C 1
ATOM 2698 O O . ILE B 1 158 ? -2.789 9.195 1.064 1 98.12 158 ILE B O 1
ATOM 2702 N N . LEU B 1 159 ? -3.07 8.938 3.303 1 98.75 159 LEU B N 1
ATOM 2703 C CA . LEU B 1 159 ? -2.275 10.117 3.623 1 98.75 159 LEU B CA 1
ATOM 2704 C C . LEU B 1 159 ? -0.851 9.977 3.098 1 98.75 159 LEU B C 1
ATOM 2706 O O . LEU B 1 159 ? -0.279 10.93 2.568 1 98.75 159 LEU B O 1
ATOM 2710 N N . PHE B 1 160 ? -0.278 8.781 3.27 1 98.94 160 PHE B N 1
ATOM 2711 C CA . PHE B 1 160 ? 1.076 8.555 2.779 1 98.94 160 PHE B CA 1
ATOM 2712 C C . PHE B 1 160 ? 1.138 8.703 1.265 1 98.94 160 PHE B C 1
ATOM 2714 O O . PHE B 1 160 ? 2.09 9.273 0.73 1 98.94 160 PHE B O 1
ATOM 2721 N N . HIS B 1 161 ? 0.15 8.195 0.528 1 98.69 161 HIS B N 1
ATOM 2722 C CA . HIS B 1 161 ? 0.054 8.406 -0.912 1 98.69 161 HIS B CA 1
ATOM 2723 C C . HIS B 1 161 ? 0.025 9.891 -1.249 1 98.69 161 HIS B C 1
ATOM 2725 O O . HIS B 1 161 ? 0.701 10.336 -2.18 1 98.69 161 HIS B O 1
ATOM 2731 N N . TYR B 1 162 ? -0.762 10.672 -0.469 1 98.69 162 TYR B N 1
ATOM 2732 C CA . TYR B 1 162 ? -0.813 12.109 -0.696 1 98.69 162 TYR B CA 1
ATOM 2733 C C . TYR B 1 162 ? 0.568 12.734 -0.542 1 98.69 162 TYR B C 1
ATOM 2735 O O . TYR B 1 162 ? 0.99 13.539 -1.381 1 98.69 162 TYR B O 1
ATOM 2743 N N . LEU B 1 163 ? 1.233 12.383 0.529 1 98.81 163 LEU B N 1
ATOM 2744 C CA . LEU B 1 163 ? 2.574 12.898 0.768 1 98.81 163 LEU B CA 1
ATOM 2745 C C . LEU B 1 163 ? 3.533 12.461 -0.335 1 98.81 163 LEU B C 1
ATOM 2747 O O . LEU B 1 163 ? 4.336 13.266 -0.817 1 98.81 163 LEU B O 1
ATOM 2751 N N . PHE B 1 164 ? 3.424 11.227 -0.73 1 98.75 164 PHE B N 1
ATOM 2752 C CA . PHE B 1 164 ? 4.281 10.664 -1.766 1 98.75 164 PHE B CA 1
ATOM 2753 C C . PHE B 1 164 ? 4.16 11.461 -3.061 1 98.75 164 PHE B C 1
ATOM 2755 O O . PHE B 1 164 ? 5.168 11.789 -3.689 1 98.75 164 PHE B O 1
ATOM 2762 N N . GLU B 1 165 ? 2.945 11.773 -3.428 1 98.06 165 GLU B N 1
ATOM 2763 C CA . GLU B 1 165 ? 2.695 12.43 -4.707 1 98.06 165 GLU B CA 1
ATOM 2764 C C . GLU B 1 165 ? 3.016 13.922 -4.641 1 98.06 165 GLU B C 1
ATOM 2766 O O . GLU B 1 165 ? 3.396 14.523 -5.645 1 98.06 165 GLU B O 1
ATOM 2771 N N . SER B 1 166 ? 2.943 14.531 -3.527 1 98.12 166 SER B N 1
ATOM 2772 C CA . SER B 1 166 ? 2.959 15.992 -3.471 1 98.12 166 SER B CA 1
ATOM 2773 C C . SER B 1 166 ? 4.309 16.516 -2.994 1 98.12 166 SER B C 1
ATOM 2775 O O . SER B 1 166 ? 4.691 17.641 -3.305 1 98.12 166 SER B O 1
ATOM 2777 N N . CYS B 1 167 ? 5.012 15.695 -2.217 1 97.88 167 CYS B N 1
ATOM 2778 C CA . CYS B 1 167 ? 6.203 16.234 -1.571 1 97.88 167 CYS B CA 1
ATOM 2779 C C . CYS B 1 167 ? 7.461 15.852 -2.342 1 97.88 167 CYS B C 1
ATOM 2781 O O . CYS B 1 167 ? 8.305 15.109 -1.834 1 97.88 167 CYS B O 1
ATOM 2783 N N . ASN B 1 168 ? 7.656 16.547 -3.471 1 96.12 168 ASN B N 1
ATOM 2784 C CA . ASN B 1 168 ? 8.859 16.422 -4.289 1 96.12 168 ASN B CA 1
ATOM 2785 C C . ASN B 1 168 ? 9.906 17.469 -3.902 1 96.12 168 ASN B C 1
ATOM 2787 O O . ASN B 1 168 ? 9.594 18.438 -3.221 1 96.12 168 ASN B O 1
ATOM 2791 N N . ALA B 1 169 ? 11.102 17.141 -4.316 1 93.25 169 ALA B N 1
ATOM 2792 C CA . ALA B 1 169 ? 12.164 18.125 -4.066 1 93.25 169 ALA B CA 1
ATOM 2793 C C . ALA B 1 169 ? 11.891 19.422 -4.82 1 93.25 169 ALA B C 1
ATOM 2795 O O . ALA B 1 169 ? 11.453 19.406 -5.973 1 93.25 169 ALA B O 1
ATOM 2796 N N . ARG B 1 170 ? 12.07 20.516 -4.121 1 86.56 170 ARG B N 1
ATOM 2797 C CA . ARG B 1 170 ? 11.875 21.812 -4.746 1 86.56 170 ARG B CA 1
ATOM 2798 C C . ARG B 1 170 ? 12.977 22.781 -4.332 1 86.56 170 ARG B C 1
ATOM 2800 O O . ARG B 1 170 ? 13.406 22.781 -3.18 1 86.56 170 ARG B O 1
ATOM 2807 N N . MET B 1 171 ? 13.438 23.562 -5.316 1 71.69 171 MET B N 1
ATOM 2808 C CA . MET B 1 171 ? 14.445 24.594 -5.109 1 71.69 171 MET B CA 1
ATOM 2809 C C . MET B 1 171 ? 13.812 25.906 -4.633 1 71.69 171 MET B C 1
ATOM 2811 O O . MET B 1 171 ? 12.664 26.203 -4.977 1 71.69 171 MET B O 1
#